Protein AF-0000000086479312 (afdb_homodimer)

Nearest PDB structures (foldseek):
  8q87-assembly1_BJ  TM=8.433E-01  e=2.208E-28  Gallus gallus
  9cai-assembly1_CJ  TM=8.449E-01  e=5.850E-27  Caenorhabditis elegans
  8b2l-assembly1_t3  TM=8.463E-01  e=2.592E-25  Nicotiana tabacum
  8ogj-assembly1_s  TM=8.381E-01  e=5.603E-25  Candida albicans
  8rxx-assembly1_LD  TM=8.501E-01  e=1.566E-24  Leishmania major strain Friedlin

Sequence (344 aa):
IPHRHQDQGEKENPMRELRIRKLCLNICVGESGDRLTRAAKVLEQLTGQTPVFSKARYTVRSFGIRRNEKIAVHCTVRGAKAEEILEKGLKVREYELRKNNFSDTGNFGFGIQEHIDLGIKYDPSIGIYGLDFYVVLGRPGFSIADKKRRTGCIGAKHRISKEEAMRWFQQKIPHRHQDQGEKENPMRELRIRKLCLNICVGESGDRLTRAAKVLEQLTGQTPVFSKARYTVRSFGIRRNEKIAVHCTVRGAKAEEILEKGLKVREYELRKNNFSDTGNFGFGIQEHIDLGIKYDPSIGIYGLDFYVVLGRPGFSIADKKRRTGCIGAKHRISKEEAMRWFQQK

Secondary structure (DSSP, 8-state):
--------S----GGG--EEEEEEEEEE-SS-SHHHHHHHHHHHHHHSS--EEEE-SS-BGGGTB-TT-EEEEEEEE-HHHHHHHHHHHHHHTTT---GGGB-TTS-EEEEES-GGGGTPPP-TTT----EEEEEEEE-TTGGGGG---PBP---TTTSPPHHHHHHHHHH-/--------S----GGG--EEEEEEEEEE-SS-SHHHHHHHHHHHHHHSS--EEEE-SS-BGGGTB-TT-EEEEEEEE-HHHHHHHHHHHHHHTTT---GGGB-TTS-EEEEES-GGGGTPPP-TTT----EEEEEEEE-TTGGGGGPBPPPP---TTTSPPHHHHHHHHHH-

InterPro domains:
  IPR002132 Large ribosomal subunit protein uL5 [PIRSF002161] (7-172)
  IPR002132 Large ribosomal subunit protein uL5 [PTHR11994] (7-172)
  IPR020929 Large ribosomal subunit protein uL5, conserved site [PS00358] (43-59)
  IPR022803 Large ribosomal subunit protein uL5 domain superfamily [G3DSA:3.30.1440.10] (5-172)
  IPR022803 Large ribosomal subunit protein uL5 domain superfamily [SSF55282] (13-172)
  IPR031309 Large ribosomal subunit protein uL5, C-terminal [PF00673] (70-168)
  IPR031310 Large ribosomal subunit protein uL5, N-terminal [PF00281] (13-66)
  IPR057266 Large ribosomal subunit protein uL5, eukaryota/archaea [NF003258] (9-171)

Radius of gyration: 33.85 Å; Cα contacts (8 Å, |Δi|>4): 560; chains: 2; bounding box: 71×82×63 Å

Structure (mmCIF, N/CA/C/O backbone):
data_AF-0000000086479312-model_v1
#
loop_
_entity.id
_entity.type
_entity.pdbx_description
1 polymer 'Large ribosomal subunit protein uL5'
#
loop_
_atom_site.group_PDB
_atom_site.id
_atom_site.type_symbol
_atom_site.label_atom_id
_atom_site.label_alt_id
_atom_site.label_comp_id
_atom_site.label_asym_id
_atom_site.label_entity_id
_atom_site.label_seq_id
_atom_site.pdbx_PDB_ins_code
_atom_site.Cartn_x
_atom_site.Cartn_y
_atom_site.Cartn_z
_atom_site.occupancy
_atom_site.B_iso_or_equiv
_atom_site.auth_seq_id
_atom_site.auth_comp_id
_atom_site.auth_asym_id
_atom_site.auth_atom_id
_atom_site.pdbx_PDB_model_num
ATOM 1 N N . ILE A 1 1 ? -39.312 -13.312 4.262 1 26.17 1 ILE A N 1
ATOM 2 C CA . ILE A 1 1 ? -39.531 -14.555 3.541 1 26.17 1 ILE A CA 1
ATOM 3 C C . ILE A 1 1 ? -38.375 -15.516 3.785 1 26.17 1 ILE A C 1
ATOM 5 O O . ILE A 1 1 ? -37.219 -15.18 3.504 1 26.17 1 ILE A O 1
ATOM 9 N N . PRO A 1 2 ? -38.469 -16.5 4.672 1 33.25 2 PRO A N 1
ATOM 10 C CA . PRO A 1 2 ? -37.406 -17.438 5.004 1 33.25 2 PRO A CA 1
ATOM 11 C C . PRO A 1 2 ? -36.844 -18.172 3.775 1 33.25 2 PRO A C 1
ATOM 13 O O . PRO A 1 2 ? -37.625 -18.703 2.973 1 33.25 2 PRO A O 1
ATOM 16 N N . HIS A 1 3 ? -35.906 -17.609 3.061 1 38.34 3 HIS A N 1
ATOM 17 C CA . HIS A 1 3 ? -35.562 -18.266 1.8 1 38.34 3 HIS A CA 1
ATOM 18 C C . HIS A 1 3 ? -35.531 -19.781 1.955 1 38.34 3 HIS A C 1
ATOM 20 O O . HIS A 1 3 ? -34.844 -20.297 2.844 1 38.34 3 HIS A O 1
ATOM 26 N N . ARG A 1 4 ? -36.625 -20.422 1.75 1 37.81 4 ARG A N 1
ATOM 27 C CA . ARG A 1 4 ? -36.969 -21.844 1.719 1 37.81 4 ARG A CA 1
ATOM 28 C C . ARG A 1 4 ? -35.844 -22.656 1.104 1 37.81 4 ARG A C 1
ATOM 30 O O . ARG A 1 4 ? -35.438 -22.406 -0.033 1 37.81 4 ARG A O 1
ATOM 37 N N . HIS A 1 5 ? -34.938 -23.266 1.902 1 43.19 5 HIS A N 1
ATOM 38 C CA . HIS A 1 5 ? -33.969 -24.312 1.562 1 43.19 5 HIS A CA 1
ATOM 39 C C . HIS A 1 5 ? -34.625 -25.453 0.816 1 43.19 5 HIS A C 1
ATOM 41 O O . HIS A 1 5 ? -35.188 -26.359 1.438 1 43.19 5 HIS A O 1
ATOM 47 N N . GLN A 1 6 ? -35.531 -25.266 -0.238 1 38.75 6 GLN A N 1
ATOM 48 C CA . GLN A 1 6 ? -36.094 -26.438 -0.913 1 38.75 6 GLN A CA 1
ATOM 49 C C . GLN A 1 6 ? -35.031 -27.5 -1.162 1 38.75 6 GLN A C 1
ATOM 51 O O . GLN A 1 6 ? -33.844 -27.172 -1.383 1 38.75 6 GLN A O 1
ATOM 56 N N . ASP A 1 7 ? -35.188 -28.734 -0.786 1 43.41 7 ASP A N 1
ATOM 57 C CA . ASP A 1 7 ? -34.531 -30.016 -0.937 1 43.41 7 ASP A CA 1
ATOM 58 C C . ASP A 1 7 ? -34.094 -30.25 -2.385 1 43.41 7 ASP A C 1
ATOM 60 O O . ASP A 1 7 ? -34.656 -31.109 -3.074 1 43.41 7 ASP A O 1
ATOM 64 N N . GLN A 1 8 ? -34.281 -29.25 -3.449 1 44.03 8 GLN A N 1
ATOM 65 C CA . GLN A 1 8 ? -34 -29.547 -4.848 1 44.03 8 GLN A CA 1
ATOM 66 C C . GLN A 1 8 ? -32.656 -30.266 -4.996 1 44.03 8 GLN A C 1
ATOM 68 O O . GLN A 1 8 ? -31.781 -30.156 -4.125 1 44.03 8 GLN A O 1
ATOM 73 N N . GLY A 1 9 ? -32.5 -31.297 -5.922 1 47.94 9 GLY A N 1
ATOM 74 C CA . GLY A 1 9 ? -31.281 -32.031 -6.207 1 47.94 9 GLY A CA 1
ATOM 75 C C . GLY A 1 9 ? -30.031 -31.188 -5.961 1 47.94 9 GLY A C 1
ATOM 76 O O . GLY A 1 9 ? -30.078 -29.953 -6.062 1 47.94 9 GLY A O 1
ATOM 77 N N . GLU A 1 10 ? -29.375 -31.438 -4.863 1 51.81 10 GLU A N 1
ATOM 78 C CA . GLU A 1 10 ? -28.234 -30.641 -4.395 1 51.81 10 GLU A CA 1
ATOM 79 C C . GLU A 1 10 ? -27.531 -29.938 -5.559 1 51.81 10 GLU A C 1
ATOM 81 O O . GLU A 1 10 ? -26.812 -30.578 -6.336 1 51.81 10 GLU A O 1
ATOM 86 N N . LYS A 1 11 ? -28.25 -29.078 -6.324 1 61.12 11 LYS A N 1
ATOM 87 C CA . LYS A 1 11 ? -27.594 -28.234 -7.336 1 61.12 11 LYS A CA 1
ATOM 88 C C . LYS A 1 11 ? -26.188 -27.859 -6.914 1 61.12 11 LYS A C 1
ATOM 90 O O . LYS A 1 11 ? -25.953 -27.453 -5.773 1 61.12 11 LYS A O 1
ATOM 95 N N . GLU A 1 12 ? -25.219 -28.625 -7.703 1 77.31 12 GLU A N 1
ATOM 96 C CA . GLU A 1 12 ? -23.812 -28.344 -7.449 1 77.31 12 GLU A CA 1
ATOM 97 C C . GLU A 1 12 ? -23.578 -26.844 -7.289 1 77.31 12 GLU A C 1
ATOM 99 O O . GLU A 1 12 ? -24.125 -26.031 -8.031 1 77.31 12 GLU A O 1
ATOM 104 N N . ASN A 1 13 ? -23.25 -26.375 -6.164 1 86.88 13 ASN A N 1
ATOM 105 C CA . ASN A 1 13 ? -22.906 -24.984 -5.863 1 86.88 13 ASN A CA 1
ATOM 106 C C . ASN A 1 13 ? -21.812 -24.453 -6.797 1 86.88 13 ASN A C 1
ATOM 108 O O . ASN A 1 13 ? -20.672 -24.922 -6.746 1 86.88 13 ASN A O 1
ATOM 112 N N . PRO A 1 14 ? -22.312 -23.641 -7.742 1 90 14 PRO A N 1
ATOM 113 C CA . PRO A 1 14 ? -21.328 -23.094 -8.68 1 90 14 PRO A CA 1
ATOM 114 C C . PRO A 1 14 ? -20.094 -22.547 -7.977 1 90 14 PRO A C 1
ATOM 116 O O . PRO A 1 14 ? -19 -22.531 -8.562 1 90 14 PRO A O 1
ATOM 119 N N . MET A 1 15 ? -20.125 -21.984 -6.734 1 91.75 15 MET A N 1
ATOM 120 C CA . MET A 1 15 ? -19 -21.391 -6.008 1 91.75 15 MET A CA 1
ATOM 121 C C . MET A 1 15 ? -18 -22.453 -5.57 1 91.75 15 MET A C 1
ATOM 123 O O . MET A 1 15 ? -16.891 -22.141 -5.168 1 91.75 15 MET A O 1
ATOM 127 N N . ARG A 1 16 ? -18.391 -23.672 -5.695 1 91.38 16 ARG A N 1
ATOM 128 C CA . ARG A 1 16 ? -17.516 -24.75 -5.262 1 91.38 16 ARG A CA 1
ATOM 129 C C . ARG A 1 16 ? -16.812 -25.391 -6.453 1 91.38 16 ARG A C 1
ATOM 131 O O . ARG A 1 16 ? -15.961 -26.266 -6.281 1 91.38 16 ARG A O 1
ATOM 138 N N . GLU A 1 17 ? -17.156 -24.953 -7.617 1 92.38 17 GLU A N 1
ATOM 139 C CA . GLU A 1 17 ? -16.594 -25.531 -8.828 1 92.38 17 GLU A CA 1
ATOM 140 C C . GLU A 1 17 ? -15.102 -25.203 -8.938 1 92.38 17 GLU A C 1
ATOM 142 O O . GLU A 1 17 ? -14.703 -24.047 -8.867 1 92.38 17 GLU A O 1
ATOM 147 N N . LEU A 1 18 ? -14.305 -26.266 -9.125 1 94.12 18 LEU A N 1
ATOM 148 C CA . LEU A 1 18 ? -12.867 -26.094 -9.297 1 94.12 18 LEU A CA 1
ATOM 149 C C . LEU A 1 18 ? -12.5 -26 -10.773 1 94.12 18 LEU A C 1
ATOM 151 O O . LEU A 1 18 ? -13.055 -26.719 -11.602 1 94.12 18 LEU A O 1
ATOM 155 N N . ARG A 1 19 ? -11.648 -25.094 -11.07 1 94.31 19 ARG A N 1
ATOM 156 C CA . ARG A 1 19 ? -11.133 -24.906 -12.422 1 94.31 19 ARG A CA 1
ATOM 157 C C . ARG A 1 19 ? -9.641 -24.609 -12.406 1 94.31 19 ARG A C 1
ATOM 159 O O . ARG A 1 19 ? -9.086 -24.25 -11.359 1 94.31 19 ARG A O 1
ATOM 166 N N . ILE A 1 20 ? -9.047 -24.828 -13.508 1 96.44 20 ILE A N 1
ATOM 167 C CA . ILE A 1 20 ? -7.652 -24.422 -13.656 1 96.44 20 ILE A CA 1
ATOM 168 C C . ILE A 1 20 ? -7.566 -22.906 -13.789 1 96.44 20 ILE A C 1
ATOM 170 O O . ILE A 1 20 ? -8.117 -22.328 -14.734 1 96.44 20 ILE A O 1
ATOM 174 N N . ARG A 1 21 ? -6.945 -22.328 -12.914 1 96.31 21 ARG A N 1
ATOM 175 C CA . ARG A 1 21 ? -6.758 -20.891 -12.977 1 96.31 21 ARG A CA 1
ATOM 176 C C . ARG A 1 21 ? -5.617 -20.531 -13.922 1 96.31 21 ARG A C 1
ATOM 178 O O . ARG A 1 21 ? -5.723 -19.578 -14.703 1 96.31 21 ARG A O 1
ATOM 185 N N . LYS A 1 22 ? -4.586 -21.234 -13.758 1 97.75 22 LYS A N 1
ATOM 186 C CA . LYS A 1 22 ? -3.455 -21 -14.648 1 97.75 22 LYS A CA 1
ATOM 187 C C . LYS A 1 22 ? -2.482 -22.172 -14.625 1 97.75 22 LYS A C 1
ATOM 189 O O . LYS A 1 22 ? -2.492 -22.969 -13.688 1 97.75 22 LYS A O 1
ATOM 194 N N . LEU A 1 23 ? -1.644 -22.25 -15.625 1 98.75 23 LEU A N 1
ATOM 195 C CA . LEU A 1 23 ? -0.574 -23.219 -15.781 1 98.75 23 LEU A CA 1
ATOM 196 C C . LEU A 1 23 ? 0.78 -22.531 -15.914 1 98.75 23 LEU A C 1
ATOM 198 O O . LEU A 1 23 ? 0.957 -21.672 -16.781 1 98.75 23 LEU A O 1
ATOM 202 N N . CYS A 1 24 ? 1.648 -22.844 -15 1 98.69 24 CYS A N 1
ATOM 203 C CA . CYS A 1 24 ? 3.006 -22.328 -15.094 1 98.69 24 CYS A CA 1
ATOM 204 C C . CYS A 1 24 ? 3.971 -23.391 -15.602 1 98.69 24 CYS A C 1
ATOM 206 O O . CYS A 1 24 ? 4.023 -24.5 -15.055 1 98.69 24 CYS A O 1
ATOM 208 N N . LEU A 1 25 ? 4.715 -23.094 -16.641 1 98.69 25 LEU A N 1
ATOM 209 C CA . LEU A 1 25 ? 5.754 -23.938 -17.219 1 98.69 25 LEU A CA 1
ATOM 210 C C . LEU A 1 25 ? 7.141 -23.391 -16.906 1 98.69 25 LEU A C 1
ATOM 212 O O . LEU A 1 25 ? 7.367 -22.188 -17 1 98.69 25 LEU A O 1
ATOM 216 N N . ASN A 1 26 ? 7.984 -24.312 -16.469 1 98.25 26 ASN A N 1
ATOM 217 C CA . ASN A 1 26 ? 9.305 -23.859 -16.062 1 98.25 26 ASN A CA 1
ATOM 218 C C . ASN A 1 26 ? 10.406 -24.781 -16.562 1 98.25 26 ASN A C 1
ATOM 220 O O . ASN A 1 26 ? 10.25 -26 -16.516 1 98.25 26 ASN A O 1
ATOM 224 N N . ILE A 1 27 ? 11.469 -24.219 -17.078 1 98 27 ILE A N 1
ATOM 225 C CA . ILE A 1 27 ? 12.695 -24.922 -17.406 1 98 27 ILE A CA 1
ATOM 226 C C . ILE A 1 27 ? 13.867 -24.312 -16.641 1 98 27 ILE A C 1
ATOM 228 O O . ILE A 1 27 ? 14.203 -23.141 -16.828 1 98 27 ILE A O 1
ATOM 232 N N . CYS A 1 28 ? 14.422 -25.141 -15.789 1 96.19 28 CYS A N 1
ATOM 233 C CA . CYS A 1 28 ? 15.594 -24.688 -15.047 1 96.19 28 CYS A CA 1
ATOM 234 C C . CYS A 1 28 ? 16.875 -25.281 -15.641 1 96.19 28 CYS A C 1
ATOM 236 O O . CYS A 1 28 ? 17.094 -26.484 -15.578 1 96.19 28 CYS A O 1
ATOM 238 N N . VAL A 1 29 ? 17.703 -24.438 -16.125 1 94.19 29 VAL A N 1
ATOM 239 C CA . VAL A 1 29 ? 18.938 -24.875 -16.781 1 94.19 29 VAL A CA 1
ATOM 240 C C . VAL A 1 29 ? 20.078 -24.859 -15.781 1 94.19 29 VAL A C 1
ATOM 242 O O . VAL A 1 29 ? 20.969 -25.719 -15.82 1 94.19 29 VAL A O 1
ATOM 245 N N . GLY A 1 30 ? 20.141 -23.953 -14.93 1 92.94 30 GLY A N 1
ATOM 246 C CA . GLY A 1 30 ? 21.156 -23.859 -13.906 1 92.94 30 GLY A CA 1
ATOM 247 C C . GLY A 1 30 ? 22.344 -23 -14.336 1 92.94 30 GLY A C 1
ATOM 248 O O . GLY A 1 30 ? 23.344 -22.906 -13.609 1 92.94 30 GLY A O 1
ATOM 249 N N . GLU A 1 31 ? 22.234 -22.484 -15.555 1 90.5 31 GLU A N 1
ATOM 250 C CA . GLU A 1 31 ? 23.297 -21.609 -16.062 1 90.5 31 GLU A CA 1
ATOM 251 C C . GLU A 1 31 ? 22.766 -20.641 -17.109 1 90.5 31 GLU A C 1
ATOM 253 O O . GLU A 1 31 ? 21.75 -20.906 -17.75 1 90.5 31 GLU A O 1
ATOM 258 N N . SER A 1 32 ? 23.547 -19.547 -17.172 1 92.44 32 SER A N 1
ATOM 259 C CA . SER A 1 32 ? 23.188 -18.578 -18.219 1 92.44 32 SER A CA 1
ATOM 260 C C . SER A 1 32 ? 23.812 -18.969 -19.562 1 92.44 32 SER A C 1
ATOM 262 O O . SER A 1 32 ? 24.469 -20.016 -19.672 1 92.44 32 SER A O 1
ATOM 264 N N . GLY A 1 33 ? 23.359 -18.188 -20.609 1 91.75 33 GLY A N 1
ATOM 265 C CA . GLY A 1 33 ? 24 -18.406 -21.906 1 91.75 33 GLY A CA 1
ATOM 266 C C . GLY A 1 33 ? 23.062 -19.031 -22.938 1 91.75 33 GLY A C 1
ATOM 267 O O . GLY A 1 33 ? 21.844 -18.828 -22.875 1 91.75 33 GLY A O 1
ATOM 268 N N . ASP A 1 34 ? 23.688 -19.812 -23.766 1 95.06 34 ASP A N 1
ATOM 269 C CA . ASP A 1 34 ? 22.984 -20.312 -24.938 1 95.06 34 ASP A CA 1
ATOM 270 C C . ASP A 1 34 ? 21.938 -21.359 -24.547 1 95.06 34 ASP A C 1
ATOM 272 O O . ASP A 1 34 ? 20.844 -21.406 -25.125 1 95.06 34 ASP A O 1
ATOM 276 N N . ARG A 1 35 ? 22.297 -22.188 -23.609 1 94.44 35 ARG A N 1
ATOM 277 C CA . ARG A 1 35 ? 21.375 -23.234 -23.203 1 94.44 35 ARG A CA 1
ATOM 278 C C . ARG A 1 35 ? 20.078 -22.641 -22.672 1 94.44 35 ARG A C 1
ATOM 280 O O . ARG A 1 35 ? 18.984 -23.172 -22.938 1 94.44 35 ARG A O 1
ATOM 287 N N . LEU A 1 36 ? 20.219 -21.562 -21.984 1 96.56 36 LEU A N 1
ATOM 288 C CA . LEU A 1 36 ? 19.047 -20.891 -21.438 1 96.56 36 LEU A CA 1
ATOM 289 C C . LEU A 1 36 ? 18.219 -20.25 -22.547 1 96.56 36 LEU A C 1
ATOM 291 O O . LEU A 1 36 ? 16.984 -20.328 -22.531 1 96.56 36 LEU A O 1
ATOM 295 N N . THR A 1 37 ? 18.844 -19.641 -23.422 1 96.44 37 THR A N 1
ATOM 296 C CA . THR A 1 37 ? 18.156 -19 -24.547 1 96.44 37 THR A CA 1
ATOM 297 C C . THR A 1 37 ? 17.406 -20.047 -25.391 1 96.44 37 THR A C 1
ATOM 299 O O . THR A 1 37 ? 16.297 -19.781 -25.859 1 96.44 37 THR A O 1
ATOM 302 N N . ARG A 1 38 ? 18.016 -21.172 -25.562 1 96.12 38 ARG A N 1
ATOM 303 C CA . ARG A 1 38 ? 17.359 -22.25 -26.297 1 96.12 38 ARG A CA 1
ATOM 304 C C . ARG A 1 38 ? 16.141 -22.766 -25.531 1 96.12 38 ARG A C 1
ATOM 306 O O . ARG A 1 38 ? 15.109 -23.078 -26.141 1 96.12 38 ARG A O 1
ATOM 313 N N . ALA A 1 39 ? 16.297 -22.844 -24.25 1 97.06 39 ALA A N 1
ATOM 314 C CA . ALA A 1 39 ? 15.164 -23.234 -23.422 1 97.06 39 ALA A CA 1
ATOM 315 C C . ALA A 1 39 ? 14 -22.25 -23.594 1 97.06 39 ALA A C 1
ATOM 317 O O . ALA A 1 39 ? 12.844 -22.672 -23.641 1 97.06 39 ALA A O 1
ATOM 318 N N . ALA A 1 40 ? 14.336 -21.016 -23.672 1 97.12 40 ALA A N 1
ATOM 319 C CA . ALA A 1 40 ? 13.32 -19.984 -23.891 1 97.12 40 ALA A CA 1
ATOM 320 C C . ALA A 1 40 ? 12.586 -20.203 -25.203 1 97.12 40 ALA A C 1
ATOM 322 O O . ALA A 1 40 ? 11.367 -20.047 -25.281 1 97.12 40 ALA A O 1
ATOM 323 N N . LYS A 1 41 ? 13.32 -20.562 -26.172 1 95.19 41 LYS A N 1
ATOM 324 C CA . LYS A 1 41 ? 12.727 -20.828 -27.469 1 95.19 41 LYS A CA 1
ATOM 325 C C . LYS A 1 41 ? 11.766 -22.016 -27.406 1 95.19 41 LYS A C 1
ATOM 327 O O . LYS A 1 41 ? 10.703 -22 -28.031 1 95.19 41 LYS A O 1
ATOM 332 N N . VAL A 1 42 ? 12.141 -23 -26.672 1 95.75 42 VAL A N 1
ATOM 333 C CA . VAL A 1 42 ? 11.289 -24.172 -26.484 1 95.75 42 VAL A CA 1
ATOM 334 C C . VAL A 1 42 ? 9.953 -23.766 -25.891 1 95.75 42 VAL A C 1
ATOM 336 O O . VAL A 1 42 ? 8.891 -24.125 -26.391 1 95.75 42 VAL A O 1
ATOM 339 N N . LEU A 1 43 ? 9.984 -22.938 -24.844 1 96.88 43 LEU A N 1
ATOM 340 C CA . LEU A 1 43 ? 8.766 -22.5 -24.188 1 96.88 43 LEU A CA 1
ATOM 341 C C . LEU A 1 43 ? 7.934 -21.609 -25.094 1 96.88 43 LEU A C 1
ATOM 343 O O . LEU A 1 43 ? 6.703 -21.688 -25.109 1 96.88 43 LEU A O 1
ATOM 347 N N . GLU A 1 44 ? 8.625 -20.781 -25.812 1 96 44 GLU A N 1
ATOM 348 C CA . GLU A 1 44 ? 7.938 -19.906 -26.766 1 96 44 GLU A CA 1
ATOM 349 C C . GLU A 1 44 ? 7.188 -20.703 -27.812 1 96 44 GLU A C 1
ATOM 351 O O . GLU A 1 44 ? 6.047 -20.391 -28.156 1 96 44 GLU A O 1
ATOM 356 N N . GLN A 1 45 ? 7.828 -21.688 -28.297 1 93.75 45 GLN A N 1
ATOM 357 C CA . GLN A 1 45 ? 7.203 -22.531 -29.297 1 93.75 45 GLN A CA 1
ATOM 358 C C . GLN A 1 45 ? 6.008 -23.281 -28.719 1 93.75 45 GLN A C 1
ATOM 360 O O . GLN A 1 45 ? 4.98 -23.438 -29.375 1 93.75 45 GLN A O 1
ATOM 365 N N . LEU A 1 46 ? 6.129 -23.703 -27.531 1 94.81 46 LEU A N 1
ATOM 366 C CA . LEU A 1 46 ? 5.102 -24.516 -26.859 1 94.81 46 LEU A CA 1
ATOM 367 C C . LEU A 1 46 ? 3.889 -23.656 -26.516 1 94.81 46 LEU A C 1
ATOM 369 O O . LEU A 1 46 ? 2.75 -24.109 -26.625 1 94.81 46 LEU A O 1
ATOM 373 N N . THR A 1 47 ? 4.113 -22.391 -26.156 1 96.44 47 THR A N 1
ATOM 374 C CA . THR A 1 47 ? 3.031 -21.609 -25.562 1 96.44 47 THR A CA 1
ATOM 375 C C . THR A 1 47 ? 2.6 -20.5 -26.516 1 96.44 47 THR A C 1
ATOM 377 O O . THR A 1 47 ? 1.509 -19.938 -26.375 1 96.44 47 THR A O 1
ATOM 380 N N . GLY A 1 48 ? 3.484 -20.109 -27.453 1 95.06 48 GLY A N 1
ATOM 381 C CA . GLY A 1 48 ? 3.215 -18.969 -28.328 1 95.06 48 GLY A CA 1
ATOM 382 C C . GLY A 1 48 ? 3.373 -17.641 -27.609 1 95.06 48 GLY A C 1
ATOM 383 O O . GLY A 1 48 ? 2.924 -16.609 -28.125 1 95.06 48 GLY A O 1
ATOM 384 N N . GLN A 1 49 ? 3.936 -17.656 -26.406 1 97.25 49 GLN A N 1
ATOM 385 C CA . GLN A 1 49 ? 4.117 -16.469 -25.594 1 97.25 49 GLN A CA 1
ATOM 386 C C . GLN A 1 49 ? 5.594 -16.234 -25.281 1 97.25 49 GLN A C 1
ATOM 388 O O . GLN A 1 49 ? 6.395 -17.172 -25.297 1 97.25 49 GLN A O 1
ATOM 393 N N . THR A 1 50 ? 5.844 -14.961 -25.016 1 97.62 50 THR A N 1
ATOM 394 C CA . THR A 1 50 ? 7.223 -14.641 -24.672 1 97.62 50 THR A CA 1
ATOM 395 C C . THR A 1 50 ? 7.551 -15.109 -23.266 1 97.62 50 THR A C 1
ATOM 397 O O . THR A 1 50 ? 6.922 -14.672 -22.297 1 97.62 50 THR A O 1
ATOM 400 N N . PRO A 1 51 ? 8.508 -16.016 -23.156 1 98 51 PRO A N 1
ATOM 401 C CA . PRO A 1 51 ? 8.875 -16.484 -21.812 1 98 51 PRO A CA 1
ATOM 402 C C . PRO A 1 51 ? 9.602 -15.422 -21 1 98 51 PRO A C 1
ATOM 404 O O . PRO A 1 51 ? 10.078 -14.43 -21.547 1 98 51 PRO A O 1
ATOM 407 N N . VAL A 1 52 ? 9.641 -15.562 -19.703 1 98.38 52 VAL A N 1
ATOM 408 C CA . VAL A 1 52 ? 10.297 -14.641 -18.781 1 98.38 52 VAL A CA 1
ATOM 409 C C . VAL A 1 52 ? 11.477 -15.344 -18.109 1 98.38 52 VAL A C 1
ATOM 411 O O . VAL A 1 52 ? 11.344 -16.469 -17.625 1 98.38 52 VAL A O 1
ATOM 414 N N . PHE A 1 53 ? 12.594 -14.695 -18.031 1 98 53 PHE A N 1
ATOM 415 C CA . PHE A 1 53 ? 13.781 -15.266 -17.406 1 98 53 PHE A CA 1
ATOM 416 C C . PHE A 1 53 ? 13.75 -15.047 -15.898 1 98 53 PHE A C 1
ATOM 418 O O . PHE A 1 53 ? 13.359 -13.984 -15.422 1 98 53 PHE A O 1
ATOM 425 N N . SER A 1 54 ? 14.125 -16.094 -15.266 1 97.5 54 SER A N 1
ATOM 426 C CA . SER A 1 54 ? 14.227 -16 -13.812 1 97.5 54 SER A CA 1
ATOM 427 C C . SER A 1 54 ? 15.672 -15.836 -13.367 1 97.5 54 SER A C 1
ATOM 429 O O . SER A 1 54 ? 16.578 -16.453 -13.93 1 97.5 54 SER A O 1
ATOM 431 N N . LYS A 1 55 ? 15.828 -15.047 -12.375 1 96.19 55 LYS A N 1
ATOM 432 C CA . LYS A 1 55 ? 17.172 -14.766 -11.859 1 96.19 55 LYS A CA 1
ATOM 433 C C . LYS A 1 55 ? 17.406 -15.469 -10.531 1 96.19 55 LYS A C 1
ATOM 435 O O . LYS A 1 55 ? 16.469 -15.672 -9.758 1 96.19 55 LYS A O 1
ATOM 440 N N . ALA A 1 56 ? 18.672 -15.766 -10.297 1 96.19 56 ALA A N 1
ATOM 441 C CA . ALA A 1 56 ? 19.047 -16.391 -9.023 1 96.19 56 ALA A CA 1
ATOM 442 C C . ALA A 1 56 ? 18.969 -15.375 -7.879 1 96.19 56 ALA A C 1
ATOM 444 O O . ALA A 1 56 ? 19.422 -14.234 -8.016 1 96.19 56 ALA A O 1
ATOM 445 N N . ARG A 1 57 ? 18.359 -15.688 -6.777 1 95.25 57 ARG A N 1
ATOM 446 C CA . ARG A 1 57 ? 18.172 -14.781 -5.645 1 95.25 57 ARG A CA 1
ATOM 447 C C . ARG A 1 57 ? 19.438 -14.727 -4.789 1 95.25 57 ARG A C 1
ATOM 449 O O . ARG A 1 57 ? 19.703 -13.711 -4.141 1 95.25 57 ARG 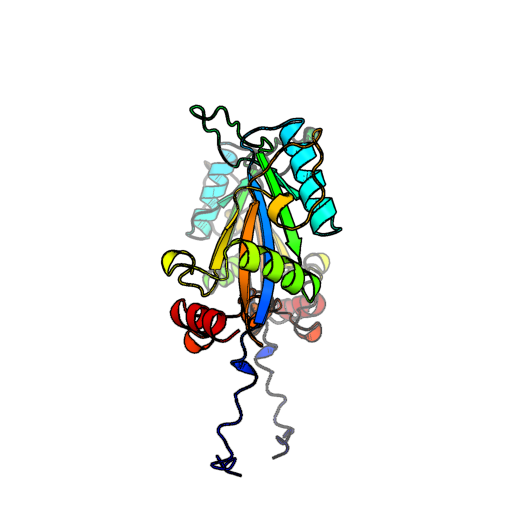A O 1
ATOM 456 N N . TYR A 1 58 ? 20.172 -15.938 -4.797 1 94.25 58 TYR A N 1
ATOM 457 C CA . TYR A 1 58 ? 21.391 -16.031 -3.994 1 94.25 58 TYR A CA 1
ATOM 458 C C . TYR A 1 58 ? 22.484 -16.781 -4.746 1 94.25 58 TYR A C 1
ATOM 460 O O . TYR A 1 58 ? 22.203 -17.516 -5.699 1 94.25 58 TYR A O 1
ATOM 468 N N . THR A 1 59 ? 23.734 -16.578 -4.203 1 94.5 59 THR A N 1
ATOM 469 C CA . THR A 1 59 ? 24.891 -17.266 -4.77 1 94.5 59 THR A CA 1
ATOM 470 C C . THR A 1 59 ? 25 -18.672 -4.191 1 94.5 59 THR A C 1
ATOM 472 O O . THR A 1 59 ? 24.906 -18.859 -2.975 1 94.5 59 THR A O 1
ATOM 475 N N . VAL A 1 60 ? 25.109 -19.562 -5.102 1 94.69 60 VAL A N 1
ATOM 476 C CA . VAL A 1 60 ? 25.375 -20.938 -4.703 1 94.69 60 VAL A CA 1
ATOM 477 C C . VAL A 1 60 ? 26.672 -21.422 -5.367 1 94.69 60 VAL A C 1
ATOM 479 O O . VAL A 1 60 ? 26.641 -21.906 -6.504 1 94.69 60 VAL A O 1
ATOM 482 N N . ARG A 1 61 ? 27.719 -21.391 -4.617 1 92.69 61 ARG A N 1
ATOM 483 C CA . ARG A 1 61 ? 29.047 -21.672 -5.129 1 92.69 61 ARG A CA 1
ATOM 484 C C . ARG A 1 61 ? 29.141 -23.109 -5.648 1 92.69 61 ARG A C 1
ATOM 486 O O . ARG A 1 61 ? 29.719 -23.359 -6.707 1 92.69 61 ARG A O 1
ATOM 493 N N . SER A 1 62 ? 28.594 -24.141 -4.992 1 93.38 62 SER A N 1
ATOM 494 C CA . SER A 1 62 ? 28.703 -25.562 -5.348 1 93.38 62 SER A CA 1
ATOM 495 C C . SER A 1 62 ? 28.094 -25.828 -6.723 1 93.38 62 SER A C 1
ATOM 497 O O . SER A 1 62 ? 28.484 -26.766 -7.414 1 93.38 62 SER A O 1
ATOM 499 N N . PHE A 1 63 ? 27.25 -24.859 -7.125 1 89.38 63 PHE A N 1
ATOM 500 C CA . PHE A 1 63 ? 26.578 -25.031 -8.406 1 89.38 63 PHE A CA 1
ATOM 501 C C . PHE A 1 63 ? 27.078 -24.016 -9.43 1 89.38 63 PHE A C 1
ATOM 503 O O . PHE A 1 63 ? 26.656 -24.031 -10.586 1 89.38 63 PHE A O 1
ATOM 510 N N . GLY A 1 64 ? 27.969 -23.188 -8.906 1 91.25 64 GLY A N 1
ATOM 511 C CA . GLY A 1 64 ? 28.469 -22.172 -9.828 1 91.25 64 GLY A CA 1
ATOM 512 C C . GLY A 1 64 ? 27.438 -21.125 -10.164 1 91.25 64 GLY A C 1
ATOM 513 O O . GLY A 1 64 ? 27.484 -20.516 -11.242 1 91.25 64 GLY A O 1
ATOM 514 N N . ILE A 1 65 ? 26.5 -20.984 -9.352 1 92.94 65 ILE A N 1
ATOM 515 C CA . ILE A 1 65 ? 25.422 -20.031 -9.578 1 92.94 65 ILE A CA 1
ATOM 516 C C . ILE A 1 65 ? 25.703 -18.734 -8.82 1 92.94 65 ILE A C 1
ATOM 518 O O . ILE A 1 65 ? 26.031 -18.766 -7.633 1 92.94 65 ILE A O 1
ATOM 522 N N . ARG A 1 66 ? 25.594 -17.469 -9.5 1 94.94 66 ARG A N 1
ATOM 523 C CA . ARG A 1 66 ? 25.797 -16.156 -8.891 1 94.94 66 ARG A CA 1
ATOM 524 C C . ARG A 1 66 ? 24.469 -15.422 -8.734 1 94.94 66 ARG A C 1
ATOM 526 O O . ARG A 1 66 ? 23.562 -15.602 -9.547 1 94.94 66 ARG A O 1
ATOM 533 N N . ARG A 1 67 ? 24.453 -14.703 -7.742 1 95.25 67 ARG A N 1
ATOM 534 C CA . ARG A 1 67 ? 23.266 -13.891 -7.523 1 95.25 67 ARG A CA 1
ATOM 535 C C . ARG A 1 67 ? 22.953 -13.023 -8.742 1 95.25 67 ARG A C 1
ATOM 537 O O . ARG A 1 67 ? 23.859 -12.453 -9.344 1 95.25 67 ARG A O 1
ATOM 544 N N . ASN A 1 68 ? 21.641 -12.969 -9.172 1 95 68 ASN A N 1
ATOM 545 C CA . ASN A 1 68 ? 21.109 -12.164 -10.266 1 95 68 ASN A CA 1
ATOM 546 C C . ASN A 1 68 ? 21.438 -12.766 -11.625 1 95 68 ASN A C 1
ATOM 548 O O . ASN A 1 68 ? 21.172 -12.164 -12.656 1 95 68 ASN A O 1
ATOM 552 N N . GLU A 1 69 ? 22.047 -13.977 -11.594 1 95.44 69 GLU A N 1
ATOM 553 C CA . GLU A 1 69 ? 22.266 -14.703 -12.844 1 95.44 69 GLU A CA 1
ATOM 554 C C . GLU A 1 69 ? 20.953 -15.312 -13.359 1 95.44 69 GLU A C 1
ATOM 556 O O . GLU A 1 69 ? 20.188 -15.867 -12.578 1 95.44 69 GLU A O 1
ATOM 561 N N . LYS A 1 70 ? 20.75 -15.195 -14.625 1 97.19 70 LYS A N 1
ATOM 562 C CA . LYS A 1 70 ? 19.594 -15.852 -15.211 1 97.19 70 LYS A CA 1
ATOM 563 C C . LYS A 1 70 ? 19.797 -17.359 -15.344 1 97.19 70 LYS A C 1
ATOM 565 O O . LYS A 1 70 ? 20.719 -17.797 -16.047 1 97.19 70 LYS A O 1
ATOM 570 N N . ILE A 1 71 ? 18.906 -18.141 -14.711 1 96.44 71 ILE A N 1
ATOM 571 C CA . ILE A 1 71 ? 19.219 -19.562 -14.648 1 96.44 71 ILE A CA 1
ATOM 572 C C . ILE A 1 71 ? 18.016 -20.375 -15.117 1 96.44 71 ILE A C 1
ATOM 574 O O . ILE A 1 71 ? 18.109 -21.594 -15.281 1 96.44 71 ILE A O 1
ATOM 578 N N . ALA A 1 72 ? 16.922 -19.688 -15.266 1 97.94 72 ALA A N 1
ATOM 579 C CA . ALA A 1 72 ? 15.695 -20.406 -15.625 1 97.94 72 ALA A CA 1
ATOM 580 C C . ALA A 1 72 ? 14.773 -19.531 -16.469 1 97.94 72 ALA A C 1
ATOM 582 O O . ALA A 1 72 ? 15.016 -18.328 -16.625 1 97.94 72 ALA A O 1
ATOM 583 N N . VAL A 1 73 ? 13.852 -20.172 -17.109 1 98.5 73 VAL A N 1
ATOM 584 C CA . VAL A 1 73 ? 12.836 -19.484 -17.906 1 98.5 73 VAL A CA 1
ATOM 585 C C . VAL A 1 73 ? 11.461 -20.094 -17.625 1 98.5 73 VAL A C 1
ATOM 587 O O . VAL A 1 73 ? 11.352 -21.297 -17.359 1 98.5 73 VAL A O 1
ATOM 590 N N . HIS A 1 74 ? 10.453 -19.25 -17.609 1 98.69 74 HIS A N 1
ATOM 591 C CA . HIS A 1 74 ? 9.109 -19.766 -17.344 1 98.69 74 HIS A CA 1
ATOM 592 C C . HIS A 1 74 ? 8.062 -19 -18.141 1 98.69 74 HIS A C 1
ATOM 594 O O . HIS A 1 74 ? 8.352 -17.922 -18.688 1 98.69 74 HIS A O 1
ATOM 600 N N . CYS A 1 75 ? 6.969 -19.531 -18.312 1 98.62 75 CYS A N 1
ATOM 601 C CA . CYS A 1 75 ? 5.809 -18.953 -18.984 1 98.62 75 CYS A CA 1
ATOM 602 C C . CYS A 1 75 ? 4.516 -19.375 -18.297 1 98.62 75 CYS A C 1
ATOM 604 O O . CYS A 1 75 ? 4.375 -20.516 -17.859 1 98.62 75 CYS A O 1
ATOM 606 N N . THR A 1 76 ? 3.578 -18.422 -18.156 1 98.62 76 THR A N 1
ATOM 607 C CA . THR A 1 76 ? 2.268 -18.688 -17.578 1 98.62 76 THR A CA 1
ATOM 608 C C . THR A 1 76 ? 1.18 -18.625 -18.641 1 98.62 76 THR A C 1
ATOM 610 O O . THR A 1 76 ? 1.083 -17.641 -19.375 1 98.62 76 THR A O 1
ATOM 613 N N . VAL A 1 77 ? 0.481 -19.688 -18.766 1 98.19 77 VAL A N 1
ATOM 614 C CA . VAL A 1 77 ? -0.592 -19.766 -19.75 1 98.19 77 VAL A CA 1
ATOM 615 C C . VAL A 1 77 ? -1.93 -19.969 -19.031 1 98.19 77 VAL A C 1
ATOM 617 O O . VAL A 1 77 ? -1.975 -20.5 -17.922 1 98.19 77 VAL A O 1
ATOM 620 N N . ARG A 1 78 ? -2.992 -19.516 -19.719 1 97.81 78 ARG A N 1
ATOM 621 C CA . ARG A 1 78 ? -4.328 -19.594 -19.125 1 97.81 78 ARG A CA 1
ATOM 622 C C . ARG A 1 78 ? -5.348 -20.062 -20.172 1 97.81 78 ARG A C 1
ATOM 624 O O . ARG A 1 78 ? -5.043 -20.125 -21.359 1 97.81 78 ARG A O 1
ATOM 631 N N . GLY A 1 79 ? -6.492 -20.453 -19.656 1 96.19 79 GLY A N 1
ATOM 632 C CA . GLY A 1 79 ? -7.617 -20.781 -20.516 1 96.19 79 GLY A CA 1
ATOM 633 C C . GLY A 1 79 ? -7.422 -22.078 -21.281 1 96.19 79 GLY A C 1
ATOM 634 O O . GLY A 1 79 ? -6.852 -23.031 -20.766 1 96.19 79 GLY A O 1
ATOM 635 N N . ALA A 1 80 ? -7.961 -22.062 -22.484 1 96.62 80 ALA A N 1
ATOM 636 C CA . ALA A 1 80 ? -7.98 -23.266 -23.312 1 96.62 80 ALA A CA 1
ATOM 637 C C . ALA A 1 80 ? -6.562 -23.734 -23.625 1 96.62 80 ALA A C 1
ATOM 639 O O . ALA A 1 80 ? -6.297 -24.938 -23.672 1 96.62 80 ALA A O 1
ATOM 640 N N . LYS A 1 81 ? -5.723 -22.781 -23.797 1 96.31 81 LYS A N 1
ATOM 641 C CA . LYS A 1 81 ? -4.332 -23.125 -24.109 1 96.31 81 LYS A CA 1
ATOM 642 C C . LYS A 1 81 ? -3.691 -23.875 -22.938 1 96.31 81 LYS A C 1
ATOM 644 O O . LYS A 1 81 ? -2.975 -24.859 -23.156 1 96.31 81 LYS A O 1
ATOM 649 N N . ALA A 1 82 ? -3.947 -23.391 -21.766 1 97.88 82 ALA A N 1
ATOM 650 C CA . ALA A 1 82 ? -3.43 -24.062 -20.578 1 97.88 82 ALA A CA 1
ATOM 651 C C . ALA A 1 82 ? -3.947 -25.5 -20.484 1 97.88 82 ALA A C 1
ATOM 653 O O . ALA A 1 82 ? -3.186 -26.422 -20.172 1 97.88 82 ALA A O 1
ATOM 654 N N . GLU A 1 83 ? -5.176 -25.641 -20.75 1 96.75 83 GLU A N 1
ATOM 655 C CA . GLU A 1 83 ? -5.789 -26.969 -20.672 1 96.75 83 GLU A CA 1
ATOM 656 C C . GLU A 1 83 ? -5.18 -27.906 -21.703 1 96.75 83 GLU A C 1
ATOM 658 O O . GLU A 1 83 ? -4.918 -29.078 -21.406 1 96.75 83 GLU A O 1
ATOM 663 N N . GLU A 1 84 ? -5 -27.422 -22.844 1 96.62 84 GLU A N 1
ATOM 664 C CA . GLU A 1 84 ? -4.434 -28.219 -23.906 1 96.62 84 GLU A CA 1
ATOM 665 C C . GLU A 1 84 ? -3.014 -28.672 -23.578 1 96.62 84 GLU A C 1
ATOM 667 O O . GLU A 1 84 ? -2.684 -29.859 -23.703 1 96.62 84 GLU A O 1
ATOM 672 N N . ILE A 1 85 ? -2.199 -27.766 -23.203 1 96.81 85 ILE A N 1
ATOM 673 C CA . ILE A 1 85 ? -0.807 -28.078 -22.875 1 96.81 85 ILE A CA 1
ATOM 674 C C . ILE A 1 85 ? -0.743 -29.031 -21.688 1 96.81 85 ILE A C 1
ATOM 676 O O . ILE A 1 85 ? 0.067 -29.953 -21.672 1 96.81 85 ILE A O 1
ATOM 680 N N . LEU A 1 86 ? -1.559 -28.781 -20.75 1 97.62 86 LEU A N 1
ATOM 681 C CA . LEU A 1 86 ? -1.61 -29.656 -19.578 1 97.62 86 LEU A CA 1
ATOM 682 C C . LEU A 1 86 ? -1.981 -31.078 -19.984 1 97.62 86 LEU A C 1
ATOM 684 O O . LEU A 1 86 ? -1.373 -32.031 -19.516 1 97.62 86 LEU A O 1
ATOM 688 N N . GLU A 1 87 ? -2.965 -31.141 -20.812 1 96.56 87 GLU A N 1
ATOM 689 C CA . GLU A 1 87 ? -3.389 -32.438 -21.297 1 96.56 87 GLU A CA 1
ATOM 690 C C . GLU A 1 87 ? -2.238 -33.188 -21.953 1 96.56 87 GLU A C 1
ATOM 692 O O . GLU A 1 87 ? -2.033 -34.375 -21.703 1 96.56 87 GLU A O 1
ATOM 697 N N . LYS A 1 88 ? -1.525 -32.562 -22.75 1 96.62 88 LYS A N 1
ATOM 698 C CA . LYS A 1 88 ? -0.362 -33.188 -23.391 1 96.62 88 LYS A CA 1
ATOM 699 C C . LYS A 1 88 ? 0.655 -33.656 -22.359 1 96.62 88 LYS A C 1
ATOM 701 O O . LYS A 1 88 ? 1.211 -34.75 -22.469 1 96.62 88 LYS A O 1
ATOM 706 N N . GLY A 1 89 ? 0.913 -32.812 -21.359 1 97.19 89 GLY A N 1
ATOM 707 C CA . GLY A 1 89 ? 1.844 -33.156 -20.297 1 97.19 89 GLY A CA 1
ATOM 708 C C . GLY A 1 89 ? 1.396 -34.375 -19.5 1 97.19 89 GLY A C 1
ATOM 709 O O . GLY A 1 89 ? 2.197 -35.25 -19.203 1 97.19 89 GLY A O 1
ATOM 710 N N . LEU A 1 90 ? 0.137 -34.375 -19.172 1 96.81 90 LEU A N 1
ATOM 711 C CA . LEU A 1 90 ? -0.404 -35.5 -18.375 1 96.81 90 LEU A CA 1
ATOM 712 C C . LEU A 1 90 ? -0.394 -36.781 -19.172 1 96.81 90 LEU A C 1
ATOM 714 O O . LEU A 1 90 ? -0.183 -37.875 -18.625 1 96.81 90 LEU A O 1
ATOM 718 N N . LYS A 1 91 ? -0.668 -36.688 -20.438 1 96.62 91 LYS A N 1
ATOM 719 C CA . LYS A 1 91 ? -0.602 -37.844 -21.297 1 96.62 91 LYS A CA 1
ATOM 720 C C . LYS A 1 91 ? 0.789 -38.469 -21.266 1 96.62 91 LYS A C 1
ATOM 722 O O . LYS A 1 91 ? 0.922 -39.719 -21.234 1 96.62 91 LYS A O 1
ATOM 727 N N . VAL A 1 92 ? 1.779 -37.656 -21.312 1 96.75 92 VAL A N 1
ATOM 728 C CA . VAL A 1 92 ? 3.154 -38.125 -21.25 1 96.75 92 VAL A CA 1
ATOM 729 C C . VAL A 1 92 ? 3.373 -38.906 -19.953 1 96.75 92 VAL A C 1
ATOM 731 O O . VAL A 1 92 ? 4.125 -39.875 -19.922 1 96.75 92 VAL A O 1
ATOM 734 N N . ARG A 1 93 ? 2.76 -38.562 -18.922 1 95.12 93 ARG A N 1
ATOM 735 C CA . ARG A 1 93 ? 2.883 -39.188 -17.625 1 95.12 93 ARG A CA 1
ATOM 736 C C . ARG A 1 93 ? 1.82 -40.281 -17.438 1 95.12 93 ARG A C 1
ATOM 738 O O . ARG A 1 93 ? 1.598 -40.75 -16.328 1 95.12 93 ARG A O 1
ATOM 745 N N . GLU A 1 94 ? 1.073 -40.562 -18.516 1 95.06 94 GLU A N 1
ATOM 746 C CA . GLU A 1 94 ? 0.009 -41.562 -18.5 1 95.06 94 GLU A CA 1
ATOM 747 C C . GLU A 1 94 ? -1.047 -41.219 -17.453 1 95.06 94 GLU A C 1
ATOM 749 O O . GLU A 1 94 ? -1.575 -42.125 -16.797 1 95.06 94 GLU A O 1
ATOM 754 N N . TYR A 1 95 ? -1.221 -40.031 -17.094 1 94.81 95 TYR A N 1
ATOM 755 C CA . TYR A 1 95 ? -2.232 -39.5 -16.188 1 94.81 95 TYR A CA 1
ATOM 756 C C . TYR A 1 95 ? -2.02 -40.031 -14.766 1 94.81 95 TYR A C 1
ATOM 758 O O . TYR A 1 95 ? -2.98 -40.219 -14.023 1 94.81 95 TYR A O 1
ATOM 766 N N . GLU A 1 96 ? -0.751 -40.188 -14.469 1 95 96 GLU A N 1
ATOM 767 C CA . GLU A 1 96 ? -0.438 -40.656 -13.125 1 95 96 GLU A CA 1
ATOM 768 C C . GLU A 1 96 ? 0.299 -39.594 -12.32 1 95 96 GLU A C 1
ATOM 770 O O . GLU A 1 96 ? 1.333 -39.094 -12.758 1 95 96 GLU A O 1
ATOM 775 N N . LEU A 1 97 ? -0.291 -39.281 -11.219 1 96.31 97 LEU A N 1
ATOM 776 C CA . LEU A 1 97 ? 0.337 -38.406 -10.25 1 96.31 97 LEU A CA 1
ATOM 777 C C . LEU A 1 97 ? 0.269 -39 -8.844 1 96.31 97 LEU A C 1
ATOM 779 O O . LEU A 1 97 ? -0.684 -39.688 -8.516 1 96.31 97 LEU A O 1
ATOM 783 N N . ARG A 1 98 ? 1.282 -38.688 -8.109 1 96.31 98 ARG A N 1
ATOM 784 C CA . ARG A 1 98 ? 1.332 -39.156 -6.723 1 96.31 98 ARG A CA 1
ATOM 785 C C . ARG A 1 98 ? 0.772 -38.094 -5.777 1 96.31 98 ARG A C 1
ATOM 787 O O . ARG A 1 98 ? 0.615 -36.938 -6.164 1 96.31 98 ARG A O 1
ATOM 794 N N . LYS A 1 99 ? 0.549 -38.562 -4.582 1 96.31 99 LYS A N 1
ATOM 795 C CA . LYS A 1 99 ? 0.029 -37.656 -3.553 1 96.31 99 LYS A CA 1
ATOM 796 C C . LYS A 1 99 ? 0.961 -36.469 -3.332 1 96.31 99 LYS A C 1
ATOM 798 O O . LYS A 1 99 ? 0.503 -35.344 -3.125 1 96.31 99 LYS A O 1
ATOM 803 N N . ASN A 1 100 ? 2.188 -36.719 -3.365 1 97.19 100 ASN A N 1
ATOM 804 C CA . ASN A 1 100 ? 3.18 -35.688 -3.074 1 97.19 100 ASN A CA 1
ATOM 805 C C . ASN A 1 100 ? 3.256 -34.656 -4.191 1 97.19 100 ASN A C 1
ATOM 807 O O . ASN A 1 100 ? 3.883 -33.625 -4.031 1 97.19 100 ASN A O 1
ATOM 811 N N . ASN A 1 101 ? 2.658 -34.938 -5.281 1 97.88 101 ASN A N 1
ATOM 812 C CA . ASN A 1 101 ? 2.613 -33.969 -6.367 1 97.88 101 ASN A CA 1
ATOM 813 C C . ASN A 1 101 ? 1.63 -32.844 -6.074 1 97.88 101 ASN A C 1
ATOM 815 O O . ASN A 1 101 ? 1.652 -31.797 -6.738 1 97.88 101 ASN A O 1
ATOM 819 N N . PHE A 1 102 ? 0.781 -33.094 -5.07 1 98.25 102 PHE A N 1
ATOM 820 C CA . PHE A 1 102 ? -0.251 -32.125 -4.719 1 98.25 102 PHE A CA 1
ATOM 821 C C . PHE A 1 102 ? 0.145 -31.344 -3.475 1 98.25 102 PHE A C 1
ATOM 823 O O . PHE A 1 102 ? 0.677 -31.922 -2.518 1 98.25 102 PHE A O 1
ATOM 830 N N . SER A 1 103 ? -0.033 -30.109 -3.559 1 97.75 103 SER A N 1
ATOM 831 C CA . SER A 1 103 ? 0.307 -29.25 -2.424 1 97.75 103 SER A CA 1
ATOM 832 C C . SER A 1 103 ? -0.843 -29.172 -1.424 1 97.75 103 SER A C 1
ATOM 834 O O . SER A 1 103 ? -1.986 -29.5 -1.76 1 97.75 103 SER A O 1
ATOM 836 N N . ASP A 1 104 ? -0.538 -28.562 -0.24 1 96.44 104 ASP A N 1
ATOM 837 C CA . ASP A 1 104 ? -1.546 -28.359 0.797 1 96.44 104 ASP A CA 1
ATOM 838 C C . ASP A 1 104 ? -2.51 -27.234 0.421 1 96.44 104 ASP A C 1
ATOM 840 O O . ASP A 1 104 ? -3.611 -27.141 0.966 1 96.44 104 ASP A O 1
ATOM 844 N N . THR A 1 105 ? -2.121 -26.453 -0.504 1 94.94 105 THR A N 1
ATOM 845 C CA . THR A 1 105 ? -2.949 -25.312 -0.887 1 94.94 105 THR A CA 1
ATOM 846 C C . THR A 1 105 ? -3.777 -25.641 -2.127 1 94.94 105 THR A C 1
ATOM 848 O O . THR A 1 105 ? -4.316 -24.734 -2.775 1 94.94 105 THR A O 1
ATOM 851 N N . GLY A 1 106 ? -3.768 -26.906 -2.559 1 96.12 106 GLY A N 1
ATOM 852 C CA . GLY A 1 106 ? -4.695 -27.359 -3.584 1 96.12 106 GLY A CA 1
ATOM 853 C C . GLY A 1 106 ? -4.141 -27.219 -4.988 1 96.12 106 GLY A C 1
ATOM 854 O O . GLY A 1 106 ? -4.895 -27.219 -5.965 1 96.12 106 GLY A O 1
ATOM 855 N N . ASN A 1 107 ? -2.893 -26.984 -5.102 1 97.88 107 ASN A N 1
ATOM 856 C CA . ASN A 1 107 ? -2.225 -26.969 -6.398 1 97.88 107 ASN A CA 1
ATOM 857 C C . ASN A 1 107 ? -1.429 -28.25 -6.641 1 97.88 107 ASN A C 1
ATOM 859 O O . ASN A 1 107 ? -1.274 -29.062 -5.734 1 97.88 107 ASN A O 1
ATOM 863 N N . PHE A 1 108 ? -0.999 -28.453 -7.863 1 98.31 108 PHE A N 1
ATOM 864 C CA . PHE A 1 108 ? -0.191 -29.641 -8.102 1 98.31 108 PHE A CA 1
ATOM 865 C C . PHE A 1 108 ? 0.79 -29.422 -9.242 1 98.31 108 PHE A C 1
ATOM 867 O O . PHE A 1 108 ? 0.658 -28.453 -9.992 1 98.31 108 PHE A O 1
ATOM 874 N N . GLY A 1 109 ? 1.758 -30.219 -9.328 1 98.38 109 GLY A N 1
ATOM 875 C CA . GLY A 1 109 ? 2.793 -30.094 -10.344 1 98.38 109 GLY A CA 1
ATOM 876 C C . GLY A 1 109 ? 3.449 -31.422 -10.68 1 98.38 109 GLY A C 1
ATOM 877 O O . GLY A 1 109 ? 3.293 -32.406 -9.945 1 98.38 109 GLY A O 1
ATOM 878 N N . PHE A 1 110 ? 4.109 -31.469 -11.75 1 98.06 110 PHE A N 1
ATOM 879 C CA . PHE A 1 110 ? 4.863 -32.625 -12.211 1 98.06 110 PHE A CA 1
ATOM 880 C C . PHE A 1 110 ? 5.883 -32.219 -13.266 1 98.06 110 PHE A C 1
ATOM 882 O O . PHE A 1 110 ? 5.848 -31.094 -13.781 1 98.06 110 PHE A O 1
ATOM 889 N N . GLY A 1 111 ? 6.758 -33.094 -13.547 1 97.62 111 GLY A N 1
ATOM 890 C CA . GLY A 1 111 ? 7.781 -32.812 -14.547 1 97.62 111 GLY A CA 1
ATOM 891 C C . GLY A 1 111 ? 7.879 -33.906 -15.609 1 97.62 111 GLY A C 1
ATOM 892 O O . GLY A 1 111 ? 7.441 -35.031 -15.391 1 97.62 111 GLY A O 1
ATOM 893 N N . ILE A 1 112 ? 8.367 -33.531 -16.641 1 96.62 112 ILE A N 1
ATOM 894 C CA . ILE A 1 112 ? 8.727 -34.469 -17.688 1 96.62 112 ILE A CA 1
ATOM 895 C C . ILE A 1 112 ? 10.211 -34.344 -18.016 1 96.62 112 ILE A C 1
ATOM 897 O O . ILE A 1 112 ? 10.812 -33.281 -17.812 1 96.62 112 ILE A O 1
ATOM 901 N N . GLN A 1 113 ? 10.773 -35.375 -18.5 1 95.62 113 GLN A N 1
ATOM 902 C CA . GLN A 1 113 ? 12.219 -35.406 -18.703 1 95.62 113 GLN A CA 1
ATOM 903 C C . GLN A 1 113 ? 12.594 -34.781 -20.047 1 95.62 113 GLN A C 1
ATOM 905 O O . GLN A 1 113 ? 13.656 -34.156 -20.188 1 95.62 113 GLN A O 1
ATOM 910 N N . GLU A 1 114 ? 11.734 -35 -21 1 95.31 114 GLU A N 1
ATOM 911 C CA . GLU A 1 114 ? 12.023 -34.5 -22.344 1 95.31 114 GLU A CA 1
ATOM 912 C C . GLU A 1 114 ? 10.844 -33.719 -22.906 1 95.31 114 GLU A C 1
ATOM 914 O O . GLU A 1 114 ? 9.742 -34.25 -23.031 1 95.31 114 GLU A O 1
ATOM 919 N N . HIS A 1 115 ? 11.133 -32.562 -23.312 1 94.94 115 HIS A N 1
ATOM 920 C CA . HIS A 1 115 ? 10.07 -31.719 -23.844 1 94.94 115 HIS A CA 1
ATOM 921 C C . HIS A 1 115 ? 9.547 -32.25 -25.172 1 94.94 115 HIS A C 1
ATOM 923 O O . HIS A 1 115 ? 8.422 -31.938 -25.562 1 94.94 115 HIS A O 1
ATOM 929 N N . ILE A 1 116 ? 10.273 -32.969 -25.844 1 93.19 116 ILE A N 1
ATOM 930 C CA . ILE A 1 116 ? 9.867 -33.469 -27.156 1 93.19 116 ILE A CA 1
ATOM 931 C C . ILE A 1 116 ? 8.703 -34.438 -26.984 1 93.19 116 ILE A C 1
ATOM 933 O O . ILE A 1 116 ? 7.969 -34.719 -27.938 1 93.19 116 ILE A O 1
ATOM 937 N N . ASP A 1 117 ? 8.602 -35.031 -25.828 1 94.81 117 ASP A N 1
ATOM 938 C CA . ASP A 1 117 ? 7.496 -35.938 -25.578 1 94.81 117 ASP A CA 1
ATOM 939 C C . ASP A 1 117 ? 6.152 -35.219 -25.672 1 94.81 117 ASP A C 1
ATOM 941 O O . ASP A 1 117 ? 5.105 -35.875 -25.781 1 94.81 117 ASP A O 1
ATOM 945 N N . LEU A 1 118 ? 6.184 -33.906 -25.734 1 94.44 118 LEU A N 1
ATOM 946 C CA . LEU A 1 118 ? 4.961 -33.125 -25.812 1 94.44 118 LEU A CA 1
ATOM 947 C C . LEU A 1 118 ? 4.527 -32.906 -27.266 1 94.44 118 LEU A C 1
ATOM 949 O O . LEU A 1 118 ? 3.549 -32.219 -27.531 1 94.44 118 LEU A O 1
ATOM 953 N N . GLY A 1 119 ? 5.234 -33.406 -28.125 1 87.69 119 GLY A N 1
ATOM 954 C CA . GLY A 1 119 ? 4.883 -33.312 -29.531 1 87.69 119 GLY A CA 1
ATOM 955 C C . GLY A 1 119 ? 5.633 -32.188 -30.25 1 87.69 119 GLY A C 1
ATOM 956 O O . GLY A 1 119 ? 5.227 -31.766 -31.344 1 87.69 119 GLY A O 1
ATOM 957 N N . ILE A 1 120 ? 6.527 -31.75 -29.641 1 85.19 120 ILE A N 1
ATOM 958 C CA . ILE A 1 120 ? 7.359 -30.734 -30.281 1 85.19 120 ILE A CA 1
ATOM 959 C C . ILE A 1 120 ? 8.406 -31.406 -31.156 1 85.19 120 ILE A C 1
ATOM 961 O O . ILE A 1 120 ? 8.977 -32.438 -30.781 1 85.19 120 ILE A O 1
ATOM 965 N N . LYS A 1 121 ? 8.547 -30.828 -32.25 1 85.56 121 LYS A N 1
ATOM 966 C CA . LYS A 1 121 ? 9.516 -31.375 -33.188 1 85.56 121 LYS A CA 1
ATOM 967 C C . LYS A 1 121 ? 10.938 -31.297 -32.625 1 85.56 121 LYS A C 1
ATOM 969 O O . LYS A 1 121 ? 11.312 -30.297 -32.031 1 85.56 121 LYS A O 1
ATOM 974 N N . TYR A 1 122 ? 11.625 -32.438 -32.875 1 86.5 122 TYR A N 1
ATOM 975 C CA . TYR A 1 122 ? 13 -32.5 -32.406 1 86.5 122 TYR A CA 1
ATOM 976 C C . TYR A 1 122 ? 13.891 -31.547 -33.219 1 86.5 122 TYR A C 1
ATOM 978 O O . TYR A 1 122 ? 13.836 -31.531 -34.438 1 86.5 122 TYR A O 1
ATOM 986 N N . ASP A 1 123 ? 14.625 -30.672 -32.5 1 87.44 123 ASP A N 1
ATOM 987 C CA . ASP A 1 123 ? 15.641 -29.781 -33.031 1 87.44 123 ASP A CA 1
ATOM 988 C C . ASP A 1 123 ? 17 -30.016 -32.406 1 87.44 123 ASP A C 1
ATOM 990 O O . ASP A 1 123 ? 17.203 -29.703 -31.219 1 87.44 123 ASP A O 1
ATOM 994 N N . PRO A 1 124 ? 17.953 -30.609 -33.156 1 88.81 124 PRO A N 1
ATOM 995 C CA . PRO A 1 124 ? 19.25 -30.906 -32.562 1 88.81 124 PRO A CA 1
ATOM 996 C C . PRO A 1 124 ? 19.969 -29.672 -32.031 1 88.81 124 PRO A C 1
ATOM 998 O O . PRO A 1 124 ? 20.781 -29.766 -31.125 1 88.81 124 PRO A O 1
ATOM 1001 N N . SER A 1 125 ? 19.625 -28.547 -32.625 1 90.81 125 SER A N 1
ATOM 1002 C CA . SER A 1 125 ? 20.297 -27.328 -32.188 1 90.81 125 SER A CA 1
ATOM 1003 C C . SER A 1 125 ? 19.844 -26.906 -30.797 1 90.81 125 SER A C 1
ATOM 1005 O O . SER A 1 125 ? 20.547 -26.172 -30.094 1 90.81 125 SER A O 1
ATOM 1007 N N . ILE A 1 126 ? 18.75 -27.312 -30.344 1 88.94 126 ILE A N 1
ATOM 1008 C CA . ILE A 1 126 ? 18.188 -26.875 -29.078 1 88.94 126 ILE A CA 1
ATOM 1009 C C . ILE A 1 126 ? 18.531 -27.891 -27.984 1 88.94 126 ILE A C 1
ATOM 1011 O O . ILE A 1 126 ? 18.844 -27.5 -26.859 1 88.94 126 ILE A O 1
ATOM 1015 N N . GLY A 1 127 ? 18.594 -29.094 -28.344 1 89.5 127 GLY A N 1
ATOM 1016 C CA . GLY A 1 127 ? 18.797 -30.125 -27.344 1 89.5 127 GLY A CA 1
ATOM 1017 C C . GLY A 1 127 ? 17.516 -30.547 -26.641 1 89.5 127 GLY A C 1
ATOM 1018 O O . GLY A 1 127 ? 16.422 -30.266 -27.125 1 89.5 127 GLY A O 1
ATOM 1019 N N . ILE A 1 128 ? 17.703 -31.391 -25.562 1 93.19 128 ILE A N 1
ATOM 1020 C CA . ILE A 1 128 ? 16.578 -31.938 -24.812 1 93.19 128 ILE A CA 1
ATOM 1021 C C . ILE A 1 128 ? 16.5 -31.266 -23.453 1 93.19 128 ILE A C 1
ATOM 1023 O O . ILE A 1 128 ? 17.516 -31.141 -22.75 1 93.19 128 ILE A O 1
ATOM 1027 N N . TYR A 1 129 ? 15.312 -30.891 -23.141 1 96 129 TYR A N 1
ATOM 1028 C CA . TYR A 1 129 ? 15.117 -30.219 -21.859 1 96 129 TYR A CA 1
ATOM 1029 C C . TYR A 1 129 ? 14.047 -30.906 -21.031 1 96 129 TYR A C 1
ATOM 1031 O O . TYR A 1 129 ? 13.062 -31.422 -21.578 1 96 129 TYR A O 1
ATOM 1039 N N . GLY A 1 130 ? 14.32 -30.922 -19.703 1 96.5 130 GLY A N 1
ATOM 1040 C CA . GLY A 1 130 ? 13.219 -31.203 -18.781 1 96.5 130 GLY A CA 1
ATOM 1041 C C . GLY A 1 130 ? 12.289 -30.031 -18.594 1 96.5 130 GLY A C 1
ATOM 1042 O O . GLY A 1 130 ? 12.703 -28.875 -18.703 1 96.5 130 GLY A O 1
ATOM 1043 N N . LEU A 1 131 ? 11.078 -30.312 -18.344 1 97.56 131 LEU A N 1
ATOM 1044 C CA . LEU A 1 131 ? 10.055 -29.281 -18.203 1 97.56 131 LEU A CA 1
ATOM 1045 C C . LEU A 1 131 ? 9.164 -29.562 -17 1 97.56 131 LEU A C 1
ATOM 1047 O O . LEU A 1 131 ? 8.734 -30.703 -16.797 1 97.56 131 LEU A O 1
ATOM 1051 N N . ASP A 1 132 ? 8.945 -28.547 -16.234 1 98.19 132 ASP A N 1
ATOM 1052 C CA . ASP A 1 132 ? 8.094 -28.688 -15.055 1 98.19 132 ASP A CA 1
ATOM 1053 C C . ASP A 1 132 ? 6.758 -27.969 -15.266 1 98.19 132 ASP A C 1
ATOM 1055 O O . ASP A 1 132 ? 6.715 -26.875 -15.82 1 98.19 132 ASP A O 1
ATOM 1059 N N . PHE A 1 133 ? 5.707 -28.641 -14.867 1 98.62 133 PHE A N 1
ATOM 1060 C CA . PHE A 1 133 ? 4.348 -28.109 -14.883 1 98.62 133 PHE A CA 1
ATOM 1061 C C . PHE A 1 133 ? 3.891 -27.75 -13.469 1 98.62 133 PHE A C 1
ATOM 1063 O O . PHE A 1 133 ? 4.078 -28.531 -12.539 1 98.62 133 PHE A O 1
ATOM 1070 N N . TYR A 1 134 ? 3.385 -26.578 -13.328 1 98.69 134 TYR A N 1
ATOM 1071 C CA . TYR A 1 134 ? 2.73 -26.203 -12.086 1 98.69 134 TYR A CA 1
ATOM 1072 C C . TYR A 1 134 ? 1.328 -25.656 -12.344 1 98.69 134 TYR A C 1
ATOM 1074 O O . TYR A 1 134 ? 1.162 -24.625 -13 1 98.69 134 TYR A O 1
ATOM 1082 N N . VAL A 1 135 ? 0.33 -26.359 -11.82 1 98.62 135 VAL A N 1
ATOM 1083 C CA . VAL A 1 135 ? -1.073 -26.047 -12.078 1 98.62 135 VAL A CA 1
ATOM 1084 C C . VAL A 1 135 ? -1.693 -25.391 -10.852 1 98.62 135 VAL A C 1
ATOM 1086 O O . VAL A 1 135 ? -1.668 -25.953 -9.75 1 98.62 135 VAL A O 1
ATOM 1089 N N . VAL A 1 136 ? -2.18 -24.234 -11.047 1 98 136 VAL A N 1
ATOM 1090 C CA . VAL A 1 136 ? -2.883 -23.516 -9.992 1 98 136 VAL A CA 1
ATOM 1091 C C . VAL A 1 136 ? -4.391 -23.672 -10.18 1 98 136 VAL A C 1
ATOM 1093 O O . VAL A 1 136 ? -4.938 -23.281 -11.211 1 98 136 VAL A O 1
ATOM 1096 N N . LEU A 1 137 ? -5.023 -24.234 -9.211 1 97.25 137 LEU A N 1
ATOM 1097 C CA . LEU A 1 137 ? -6.473 -24.391 -9.234 1 97.25 137 LEU A CA 1
ATOM 1098 C C . LEU A 1 137 ? -7.148 -23.219 -8.516 1 97.25 137 LEU A C 1
ATOM 1100 O O . LEU A 1 137 ? -6.516 -22.516 -7.723 1 97.25 137 LEU A O 1
ATOM 1104 N N . GLY A 1 138 ? -8.367 -23.016 -8.836 1 95.75 138 GLY A N 1
ATOM 1105 C CA . GLY A 1 138 ? -9.172 -21.984 -8.188 1 95.75 138 GLY A CA 1
ATOM 1106 C C . GLY A 1 138 ? -10.664 -22.234 -8.328 1 95.75 138 GLY A C 1
ATOM 1107 O O . GLY A 1 138 ? -11.086 -23.219 -8.922 1 95.75 138 GLY A O 1
ATOM 1108 N N . ARG A 1 139 ? -11.477 -21.406 -7.73 1 94.44 139 ARG A N 1
ATOM 1109 C CA . ARG A 1 139 ? -12.93 -21.406 -7.852 1 94.44 139 ARG A CA 1
ATOM 1110 C C . ARG A 1 139 ? -13.484 -19.984 -7.781 1 94.44 139 ARG A C 1
ATOM 1112 O O . ARG A 1 139 ? -12.781 -19.062 -7.379 1 94.44 139 ARG A O 1
ATOM 1119 N N . PRO A 1 140 ? -14.703 -19.859 -8.281 1 93 140 PRO A N 1
ATOM 1120 C CA . PRO A 1 140 ? -15.281 -18.516 -8.203 1 93 140 PRO A CA 1
ATOM 1121 C C . PRO A 1 140 ? -15.219 -17.938 -6.793 1 93 140 PRO A C 1
ATOM 1123 O O . PRO A 1 140 ? -15.492 -18.625 -5.816 1 93 140 PRO A O 1
ATOM 1126 N N . GLY A 1 141 ? -14.758 -16.594 -6.66 1 89.88 141 GLY A N 1
ATOM 1127 C CA . GLY A 1 141 ? -14.664 -15.922 -5.375 1 89.88 141 GLY A CA 1
ATOM 1128 C C . GLY A 1 141 ? -13.234 -15.828 -4.859 1 89.88 141 GLY A C 1
ATOM 1129 O O . GLY A 1 141 ? -12.969 -15.109 -3.9 1 89.88 141 GLY A O 1
ATOM 1130 N N . PHE A 1 142 ? -12.281 -16.578 -5.48 1 91 142 PHE A N 1
ATOM 1131 C CA . PHE A 1 142 ? -10.891 -16.594 -5.031 1 91 142 PHE A CA 1
ATOM 1132 C C . PHE A 1 142 ? -10.273 -15.211 -5.137 1 91 142 PHE A C 1
ATOM 1134 O O . PHE A 1 142 ? -9.359 -14.875 -4.375 1 91 142 PHE A O 1
ATOM 1141 N N . SER A 1 143 ? -10.805 -14.445 -6.027 1 88.38 143 SER A N 1
ATOM 1142 C CA . SER A 1 143 ? -10.227 -13.133 -6.289 1 88.38 143 SER A CA 1
ATOM 1143 C C . SER A 1 143 ? -10.43 -12.188 -5.109 1 88.38 143 SER A C 1
ATOM 1145 O O . SER A 1 143 ? -9.773 -11.148 -5.016 1 88.38 143 SER A O 1
ATOM 1147 N N . ILE A 1 144 ? -11.367 -12.438 -4.234 1 86.25 144 ILE A N 1
ATOM 1148 C CA . ILE A 1 144 ? -11.664 -11.609 -3.072 1 86.25 144 ILE A CA 1
ATOM 1149 C C . ILE A 1 144 ? -10.406 -11.438 -2.221 1 86.25 144 ILE A C 1
ATOM 1151 O O . ILE A 1 144 ? -10.148 -10.359 -1.688 1 86.25 144 ILE A O 1
ATOM 1155 N N . ALA A 1 145 ? -9.672 -12.5 -2.162 1 86.25 145 ALA A N 1
ATOM 1156 C CA . ALA A 1 145 ? -8.461 -12.461 -1.35 1 86.25 145 ALA A CA 1
ATOM 1157 C C . ALA A 1 145 ? -7.414 -11.531 -1.958 1 86.25 145 ALA A C 1
ATOM 1159 O O . ALA A 1 145 ? -6.508 -11.07 -1.265 1 86.25 145 ALA A O 1
ATOM 1160 N N . ASP A 1 146 ? -7.547 -11.266 -3.178 1 83.62 146 ASP A N 1
ATOM 1161 C CA . ASP A 1 146 ? -6.562 -10.453 -3.879 1 83.62 146 ASP A CA 1
ATOM 1162 C C . ASP A 1 146 ? -6.973 -8.977 -3.877 1 83.62 146 ASP A C 1
ATOM 1164 O O . ASP A 1 146 ? -6.227 -8.117 -4.352 1 83.62 146 ASP A O 1
ATOM 1168 N N . LYS A 1 147 ? -8.109 -8.672 -3.455 1 78.62 147 LYS A N 1
ATOM 1169 C CA . LYS A 1 147 ? -8.594 -7.293 -3.5 1 78.62 147 LYS A CA 1
ATOM 1170 C C . LYS A 1 147 ? -7.777 -6.395 -2.57 1 78.62 147 LYS A C 1
ATOM 1172 O O . LYS A 1 147 ? -7.461 -6.785 -1.444 1 78.62 147 LYS A O 1
ATOM 1177 N N . LYS A 1 148 ? -7.207 -5.352 -3.203 1 73.31 148 LYS A N 1
ATOM 1178 C CA . LYS A 1 148 ? -6.371 -4.398 -2.482 1 73.31 148 LYS A CA 1
ATOM 1179 C C . LYS A 1 148 ? -7.223 -3.424 -1.674 1 73.31 148 LYS A C 1
ATOM 1181 O O . LYS A 1 148 ? -8.406 -3.225 -1.972 1 73.31 148 LYS A O 1
ATOM 1186 N N . ARG A 1 149 ? -6.48 -2.816 -0.765 1 71 149 ARG A N 1
ATOM 1187 C CA . ARG A 1 149 ? -7.059 -1.85 0.162 1 71 149 ARG A CA 1
ATOM 1188 C C . ARG A 1 149 ? -7.406 -0.547 -0.551 1 71 149 ARG A C 1
ATOM 1190 O O . ARG A 1 149 ? -6.562 0.037 -1.234 1 71 149 ARG A O 1
ATOM 1197 N N . ARG A 1 150 ? -8.836 -0.414 -0.691 1 76.25 150 ARG A N 1
ATOM 1198 C CA . ARG A 1 150 ? -9.219 0.929 -1.113 1 76.25 150 ARG A CA 1
ATOM 1199 C C . ARG A 1 150 ? -9.094 1.921 0.038 1 76.25 150 ARG A C 1
ATOM 1201 O O . ARG A 1 150 ? -9.266 1.554 1.202 1 76.25 150 ARG A O 1
ATOM 1208 N N . THR A 1 151 ? -8.539 3.064 -0.301 1 77.94 151 THR A N 1
ATOM 1209 C CA . THR A 1 151 ? -8.477 4.109 0.713 1 77.94 151 THR A CA 1
ATOM 1210 C C . THR A 1 151 ? -9.805 4.859 0.792 1 77.94 151 THR A C 1
ATOM 1212 O O . THR A 1 151 ? -10.516 4.98 -0.208 1 77.94 151 THR A O 1
ATOM 1215 N N . GLY A 1 152 ? -10.203 5.145 2.049 1 80.75 152 GLY A N 1
ATOM 1216 C CA . GLY A 1 152 ? -11.383 5.969 2.23 1 80.75 152 GLY A CA 1
ATOM 1217 C C . GLY A 1 152 ? -11.281 7.324 1.559 1 80.75 152 GLY A C 1
ATOM 1218 O O . GLY A 1 152 ? -10.18 7.762 1.206 1 80.75 152 GLY A O 1
ATOM 1219 N N . CYS A 1 153 ? -12.469 7.812 1.178 1 85.12 153 CYS A N 1
ATOM 1220 C CA . CYS A 1 153 ? -12.539 9.148 0.587 1 85.12 153 CYS A CA 1
ATOM 1221 C C . CYS A 1 153 ? -13.641 9.977 1.236 1 85.12 153 CYS A C 1
ATOM 1223 O O . CYS A 1 153 ? -14.641 9.43 1.709 1 85.12 153 CYS A O 1
ATOM 1225 N N . ILE A 1 154 ? -13.375 11.25 1.417 1 88.75 154 ILE A N 1
ATOM 1226 C CA . ILE A 1 154 ? -14.422 12.148 1.904 1 88.75 154 ILE A CA 1
ATOM 1227 C C . ILE A 1 154 ? -14.867 13.07 0.778 1 88.75 154 ILE A C 1
ATOM 1229 O O . ILE A 1 154 ? -14.086 13.406 -0.113 1 88.75 154 ILE A O 1
ATOM 1233 N N . GLY A 1 155 ? -16.141 13.344 0.729 1 88.38 155 GLY A N 1
ATOM 1234 C CA . GLY A 1 155 ? -16.719 14.18 -0.307 1 88.38 155 GLY A CA 1
ATOM 1235 C C . GLY A 1 155 ? -16.219 15.617 -0.261 1 88.38 155 GLY A C 1
ATOM 1236 O O . GLY A 1 155 ? -15.75 16.078 0.778 1 88.38 155 GLY A O 1
ATOM 1237 N N . ALA A 1 156 ? -16.359 16.391 -1.325 1 91.06 156 ALA A N 1
ATOM 1238 C CA . ALA A 1 156 ? -15.922 17.766 -1.455 1 91.06 156 ALA A CA 1
ATOM 1239 C C . ALA A 1 156 ? -16.609 18.672 -0.428 1 91.06 156 ALA A C 1
ATOM 1241 O O . ALA A 1 156 ? -15.984 19.562 0.146 1 91.06 156 ALA A O 1
ATOM 1242 N N . LYS A 1 157 ? -17.828 18.344 -0.16 1 89.31 157 LYS A N 1
ATOM 1243 C CA . LYS A 1 157 ? -18.609 19.172 0.766 1 89.31 157 LYS A CA 1
ATOM 1244 C C . LYS A 1 157 ? -18.125 18.984 2.201 1 89.31 157 LYS A C 1
ATOM 1246 O O . LYS A 1 157 ? -18.375 19.828 3.061 1 89.31 157 LYS A O 1
ATOM 1251 N N . HIS A 1 158 ? -17.547 17.812 2.445 1 93.69 158 HIS A N 1
ATOM 1252 C CA . HIS A 1 158 ? -17.078 17.531 3.799 1 93.69 158 HIS A CA 1
ATOM 1253 C C . HIS A 1 158 ? -15.703 18.141 4.035 1 93.69 158 HIS A C 1
ATOM 1255 O O . HIS A 1 158 ? -15.297 18.344 5.184 1 93.69 158 HIS A O 1
ATOM 1261 N N . ARG A 1 159 ? -15.023 18.453 2.967 1 94.38 159 ARG A N 1
ATOM 1262 C CA . ARG A 1 159 ? -13.703 19.078 3.076 1 94.38 159 ARG A CA 1
ATOM 1263 C C . ARG A 1 159 ? -13.82 20.516 3.562 1 94.38 159 ARG A C 1
ATOM 1265 O O . ARG A 1 159 ? -14.906 21.094 3.561 1 94.38 159 ARG A O 1
ATOM 1272 N N . ILE A 1 160 ? -12.734 21.016 4.074 1 95.62 160 ILE A N 1
ATOM 1273 C CA . ILE A 1 160 ? -12.734 22.375 4.59 1 95.62 160 ILE A CA 1
ATOM 1274 C C . ILE A 1 160 ? -12.148 23.328 3.541 1 95.62 160 ILE A C 1
ATOM 1276 O O . ILE A 1 160 ? -11.039 23.109 3.051 1 95.62 160 ILE A O 1
ATOM 1280 N N . SER A 1 161 ? -12.898 24.375 3.213 1 95.69 161 SER A N 1
ATOM 1281 C CA . SER A 1 161 ? -12.414 25.359 2.26 1 95.69 161 SER A CA 1
ATOM 1282 C C . SER A 1 161 ? -11.688 26.5 2.967 1 95.69 161 SER A C 1
ATOM 1284 O O . SER A 1 161 ? -11.789 26.641 4.188 1 95.69 161 SER A O 1
ATOM 1286 N N . LYS A 1 162 ? -10.961 27.266 2.148 1 96.94 162 LYS A N 1
ATOM 1287 C CA . LYS A 1 162 ? -10.258 28.453 2.645 1 96.94 162 LYS A CA 1
ATOM 1288 C C . LYS A 1 162 ? -11.227 29.422 3.32 1 96.94 162 LYS A C 1
ATOM 1290 O O . LYS A 1 162 ? -10.953 29.906 4.418 1 96.94 162 LYS A O 1
ATOM 1295 N N . GLU A 1 163 ? -12.336 29.641 2.658 1 95.81 163 GLU A N 1
ATOM 1296 C CA . GLU A 1 163 ? -13.328 30.578 3.166 1 95.81 163 GLU A CA 1
ATOM 1297 C C . GLU A 1 163 ? -13.922 30.094 4.484 1 95.81 163 GLU A C 1
ATOM 1299 O O . GLU A 1 163 ? -14.164 30.906 5.395 1 95.81 163 GLU A O 1
ATOM 1304 N N . GLU A 1 164 ? -14.164 28.859 4.574 1 94.81 164 GLU A N 1
ATOM 1305 C CA . GLU A 1 164 ? -14.711 28.297 5.805 1 94.81 164 GLU A CA 1
ATOM 1306 C C . GLU A 1 164 ? -13.727 28.438 6.965 1 94.81 164 GLU A C 1
ATOM 1308 O O . GLU A 1 164 ? -14.133 28.75 8.086 1 94.81 164 GLU A O 1
ATOM 1313 N N . ALA A 1 165 ? -12.484 28.203 6.668 1 96.56 165 ALA A N 1
ATOM 1314 C CA . ALA A 1 165 ? -11.461 28.359 7.695 1 96.56 165 ALA A CA 1
ATOM 1315 C C . ALA A 1 165 ? -11.367 29.812 8.156 1 96.56 165 ALA A C 1
ATOM 1317 O O . ALA A 1 165 ? -11.227 30.078 9.352 1 96.56 165 ALA A O 1
ATOM 1318 N N . MET A 1 166 ? -11.445 30.734 7.234 1 96.88 166 MET A N 1
ATOM 1319 C CA . MET A 1 166 ? -11.398 32.156 7.562 1 96.88 166 MET A CA 1
ATOM 1320 C C . MET A 1 166 ? -12.57 32.531 8.453 1 96.88 166 MET A C 1
ATOM 1322 O O . MET A 1 166 ? -12.398 33.281 9.43 1 96.88 166 MET A O 1
ATOM 1326 N N . ARG A 1 167 ? -13.742 32.031 8.133 1 94.88 167 ARG A N 1
ATOM 1327 C CA . ARG A 1 167 ? -14.938 32.344 8.922 1 94.88 167 ARG A CA 1
ATOM 1328 C C . ARG A 1 167 ? -14.812 31.75 10.328 1 94.88 167 ARG A C 1
ATOM 1330 O O . ARG A 1 167 ? -15.203 32.406 11.305 1 94.88 167 ARG A O 1
ATOM 1337 N N . TRP A 1 168 ? -14.344 30.625 10.359 1 94.75 168 TRP A N 1
ATOM 1338 C CA . TRP A 1 168 ? -14.141 29.984 11.656 1 94.75 168 TRP A CA 1
ATOM 1339 C C . TRP A 1 168 ? -13.211 30.828 12.531 1 94.75 168 TRP A C 1
ATOM 1341 O O . TRP A 1 168 ? -13.484 31.016 13.719 1 94.75 168 TRP A O 1
ATOM 1351 N N . PHE A 1 169 ? -12.125 31.266 11.922 1 94.25 169 PHE A N 1
ATOM 1352 C CA . PHE A 1 169 ? -11.141 32.062 12.641 1 94.25 169 PHE A CA 1
ATOM 1353 C C . PHE A 1 169 ? -11.773 33.375 13.133 1 94.25 169 PHE A C 1
ATOM 1355 O O . PHE A 1 169 ? -11.516 33.781 14.266 1 94.25 169 PHE A O 1
ATOM 1362 N N . GLN A 1 170 ? -12.602 33.938 12.32 1 92.81 170 GLN A N 1
ATOM 1363 C CA . GLN A 1 170 ? -13.211 35.219 12.648 1 92.81 170 GLN A CA 1
ATOM 1364 C C . GLN A 1 170 ? -14.242 35.062 13.758 1 92.81 170 GLN A C 1
ATOM 1366 O O . GLN A 1 170 ? -14.469 36 14.531 1 92.81 170 GLN A O 1
ATOM 1371 N N . GLN A 1 171 ? -14.898 33.969 13.852 1 87.69 171 GLN A N 1
ATOM 1372 C CA . GLN A 1 171 ? -15.961 33.75 14.828 1 87.69 171 GLN A CA 1
ATOM 1373 C C . GLN A 1 171 ? -15.383 33.375 16.188 1 87.69 171 GLN A C 1
ATOM 1375 O O . GLN A 1 171 ? -16.047 33.531 17.219 1 87.69 171 GLN A O 1
ATOM 1380 N N . LYS A 1 172 ? -14.242 32.875 16.25 1 77.38 172 LYS A N 1
ATOM 1381 C CA . LYS A 1 172 ? -13.656 32.469 17.516 1 77.38 172 LYS A CA 1
ATOM 1382 C C . LYS A 1 172 ? -12.812 33.594 18.125 1 77.38 172 LYS A C 1
ATOM 1384 O O . LYS A 1 172 ? -12.883 33.844 19.328 1 77.38 172 LYS A O 1
ATOM 1389 N N . ILE B 1 1 ? -41.344 4.652 7.219 1 27.31 1 ILE B N 1
ATOM 1390 C CA . ILE B 1 1 ? -41.594 5.867 7.98 1 27.31 1 ILE B CA 1
ATOM 1391 C C . ILE B 1 1 ? -40.75 7.02 7.434 1 27.31 1 ILE B C 1
ATOM 1393 O O . ILE B 1 1 ? -39.531 6.93 7.387 1 27.31 1 ILE B O 1
ATOM 1397 N N . PRO B 1 2 ? -41.312 7.922 6.621 1 33.38 2 PRO B N 1
ATOM 1398 C CA . PRO B 1 2 ? -40.562 9.023 6.004 1 33.38 2 PRO B CA 1
ATOM 1399 C C . PRO B 1 2 ? -39.844 9.906 7.031 1 33.38 2 PRO B C 1
ATOM 1401 O O . PRO B 1 2 ? -40.469 10.336 8.008 1 33.38 2 PRO B O 1
ATOM 1404 N N . HIS B 1 3 ? -38.688 9.602 7.449 1 38.28 3 HIS B N 1
ATOM 1405 C CA . HIS B 1 3 ? -38.125 10.359 8.562 1 38.28 3 HIS B CA 1
ATOM 1406 C C . HIS B 1 3 ? -38.406 11.852 8.406 1 38.28 3 HIS B C 1
ATOM 1408 O O . HIS B 1 3 ? -38.125 12.43 7.352 1 38.28 3 HIS B O 1
ATOM 1414 N N . ARG B 1 4 ? -39.5 12.328 8.914 1 37.88 4 ARG B N 1
ATOM 1415 C CA . ARG B 1 4 ? -40.031 13.672 9.078 1 37.88 4 ARG B CA 1
ATOM 1416 C C . ARG B 1 4 ? -38.938 14.695 9.289 1 37.88 4 ARG B C 1
ATOM 1418 O O . ARG B 1 4 ? -38.125 14.578 10.234 1 37.88 4 ARG B O 1
ATOM 1425 N N . HIS B 1 5 ? -38.438 15.438 8.273 1 42.81 5 HIS B N 1
ATOM 1426 C CA . HIS B 1 5 ? -37.625 16.656 8.281 1 42.81 5 HIS B CA 1
ATOM 1427 C C . HIS B 1 5 ? -38.25 17.719 9.18 1 42.81 5 HIS B C 1
ATOM 1429 O O . HIS B 1 5 ? -39.125 18.469 8.75 1 42.81 5 HIS B O 1
ATOM 1435 N N . GLN B 1 6 ? -38.75 17.484 10.453 1 38.84 6 GLN B N 1
ATOM 1436 C CA . GLN B 1 6 ? -39.281 18.578 11.258 1 38.84 6 GLN B CA 1
ATOM 1437 C C . GLN B 1 6 ? -38.406 19.812 11.156 1 38.84 6 GLN B C 1
ATOM 1439 O O . GLN B 1 6 ? -37.188 19.703 11.016 1 38.84 6 GLN B O 1
ATOM 1444 N N . ASP B 1 7 ? -38.875 20.984 10.844 1 43.06 7 ASP B N 1
ATOM 1445 C CA . ASP B 1 7 ? -38.438 22.375 10.75 1 43.06 7 ASP B CA 1
ATOM 1446 C C . ASP B 1 7 ? -37.625 22.766 11.984 1 43.06 7 ASP B C 1
ATOM 1448 O O . ASP B 1 7 ? -38.094 23.562 12.797 1 43.06 7 ASP B O 1
ATOM 1452 N N . GLN B 1 8 ? -37.312 21.875 13.078 1 43.75 8 GLN B N 1
ATOM 1453 C CA . GLN B 1 8 ? -36.656 22.312 14.312 1 43.75 8 GLN B CA 1
ATOM 1454 C C . GLN B 1 8 ? -35.5 23.25 14.008 1 43.75 8 GLN B C 1
ATOM 1456 O O . GLN B 1 8 ? -34.938 23.203 12.914 1 43.75 8 GLN B O 1
ATOM 1461 N N . GLY B 1 9 ? -35.25 24.359 14.828 1 48.41 9 GLY B N 1
ATOM 1462 C CA . GLY B 1 9 ? -34.125 25.281 14.703 1 48.41 9 GLY B CA 1
ATOM 1463 C C . GLY B 1 9 ? -32.906 24.641 14.109 1 48.41 9 GLY B C 1
ATOM 1464 O O . GLY B 1 9 ? -32.688 23.438 14.234 1 48.41 9 GLY B O 1
ATOM 1465 N N . GLU B 1 10 ? -32.625 24.938 12.844 1 52.34 10 GLU B N 1
ATOM 1466 C CA . GLU B 1 10 ? -31.531 24.328 12.094 1 52.34 10 GLU B CA 1
ATOM 1467 C C . GLU B 1 10 ? -30.438 23.812 13.023 1 52.34 10 GLU B C 1
ATOM 1469 O O . GLU B 1 10 ? -29.672 24.594 13.586 1 52.34 10 GLU B O 1
ATOM 1474 N N . LYS B 1 11 ? -30.781 22.891 13.961 1 61.97 11 LYS B N 1
ATOM 1475 C CA . LYS B 1 11 ? -29.766 22.219 14.773 1 61.97 11 LYS B CA 1
ATOM 1476 C C . LYS B 1 11 ? -28.453 22.047 14 1 61.97 11 LYS B C 1
ATOM 1478 O O . LYS B 1 11 ? -28.453 21.594 12.859 1 61.97 11 LYS B O 1
ATOM 1483 N N . GLU B 1 12 ? -27.469 23.031 14.453 1 77.56 12 GLU B N 1
ATOM 1484 C CA . GLU B 1 12 ? -26.141 22.969 13.836 1 77.56 12 GLU B CA 1
ATOM 1485 C C . GLU B 1 12 ? -25.672 21.516 13.672 1 77.56 12 GLU B C 1
ATOM 1487 O O . GLU B 1 12 ? -25.875 20.688 14.562 1 77.56 12 GLU B O 1
ATOM 1492 N N . ASN B 1 13 ? -25.562 21.016 12.508 1 87.06 13 ASN B N 1
ATOM 1493 C CA . ASN B 1 13 ? -25.062 19.688 12.172 1 87.06 13 ASN B CA 1
ATOM 1494 C C . ASN B 1 13 ? -23.703 19.422 12.805 1 87.06 13 ASN B C 1
ATOM 1496 O O . ASN B 1 13 ? -22.719 20.062 12.445 1 87.06 13 ASN B O 1
ATOM 1500 N N . PRO B 1 14 ? -23.781 18.594 13.852 1 90.12 14 PRO B N 1
ATOM 1501 C CA . PRO B 1 14 ? -22.5 18.297 14.523 1 90.12 14 PRO B CA 1
ATOM 1502 C C . PRO B 1 14 ? -21.406 17.922 13.539 1 90.12 14 PRO B C 1
ATOM 1504 O O . PRO B 1 14 ? -20.219 18.125 13.82 1 90.12 14 PRO B O 1
ATOM 1507 N N . MET B 1 15 ? -21.641 17.266 12.367 1 91.94 15 MET B N 1
ATOM 1508 C CA . MET B 1 15 ? -20.656 16.812 11.398 1 91.94 15 MET B CA 1
ATOM 1509 C C . MET B 1 15 ? -20 17.984 10.68 1 91.94 15 MET B C 1
ATOM 1511 O O . MET B 1 15 ? -18.969 17.828 10.023 1 91.94 15 MET B O 1
ATOM 1515 N N . ARG B 1 16 ? -20.578 19.109 10.859 1 91.5 16 ARG B N 1
ATOM 1516 C CA . ARG B 1 16 ? -20.047 20.281 10.18 1 91.5 16 ARG B CA 1
ATOM 1517 C C . ARG B 1 16 ? -19.203 21.141 11.125 1 91.5 16 ARG B C 1
ATOM 1519 O O . ARG B 1 16 ? -18.609 22.125 10.711 1 91.5 16 ARG B O 1
ATOM 1526 N N . GLU B 1 17 ? -19.156 20.734 12.344 1 92.62 17 GLU B N 1
ATOM 1527 C CA . GLU B 1 17 ? -18.406 21.484 13.344 1 92.62 17 GLU B CA 1
ATOM 1528 C C . GLU B 1 17 ? -16.906 21.438 13.07 1 92.62 17 GLU B C 1
ATOM 1530 O O . GLU B 1 17 ? -16.344 20.359 12.938 1 92.62 17 GLU B O 1
ATOM 1535 N N . LEU B 1 18 ? -16.328 22.625 13.016 1 94.19 18 LEU B N 1
ATOM 1536 C CA . LEU B 1 18 ? -14.883 22.703 12.805 1 94.19 18 LEU B CA 1
ATOM 1537 C C . LEU B 1 18 ? -14.141 22.797 14.141 1 94.19 18 LEU B C 1
ATOM 1539 O O . LEU B 1 18 ? -14.594 23.469 15.062 1 94.19 18 LEU B O 1
ATOM 1543 N N . ARG B 1 19 ? -13.078 22.062 14.227 1 94.44 19 ARG B N 1
ATOM 1544 C CA . ARG B 1 19 ? -12.219 22.078 15.398 1 94.44 19 ARG B CA 1
ATOM 1545 C C . ARG B 1 19 ? -10.742 22.031 15 1 94.44 19 ARG B C 1
ATOM 1547 O O . ARG B 1 19 ? -10.414 21.688 13.867 1 94.44 19 ARG B O 1
ATOM 1554 N N . ILE B 1 20 ? -9.945 22.438 15.906 1 96.44 20 ILE B N 1
ATOM 1555 C CA . ILE B 1 20 ? -8.508 22.281 15.688 1 96.44 20 ILE B CA 1
ATOM 1556 C C . ILE B 1 20 ? -8.117 20.828 15.852 1 96.44 20 ILE B C 1
ATOM 1558 O O . ILE B 1 20 ? -8.297 20.234 16.922 1 96.44 20 ILE B O 1
ATOM 1562 N N . ARG B 1 21 ? -7.645 20.281 14.867 1 96.44 21 ARG B N 1
ATOM 1563 C CA . ARG B 1 21 ? -7.188 18.906 14.93 1 96.44 21 ARG B CA 1
ATOM 1564 C C . ARG B 1 21 ? -5.797 18.812 15.555 1 96.44 21 ARG B C 1
ATOM 1566 O O . ARG B 1 21 ? -5.527 17.922 16.359 1 96.44 21 ARG B O 1
ATOM 1573 N N . LYS B 1 22 ? -4.992 19.656 15.086 1 97.75 22 LYS B N 1
ATOM 1574 C CA . LYS B 1 22 ? -3.648 19.688 15.656 1 97.75 22 LYS B CA 1
ATOM 1575 C C . LYS B 1 22 ? -2.949 21 15.344 1 97.75 22 LYS B C 1
ATOM 1577 O O . LYS B 1 22 ? -3.346 21.719 14.414 1 97.75 22 LYS B O 1
ATOM 1582 N N . LEU B 1 23 ? -1.91 21.297 16.078 1 98.75 23 LEU B N 1
ATOM 1583 C CA . LEU B 1 23 ? -1.033 22.453 15.914 1 98.75 23 LEU B CA 1
ATOM 1584 C C . LEU B 1 23 ? 0.413 22.016 15.711 1 98.75 23 LEU B C 1
ATOM 1586 O O . LEU B 1 23 ? 0.955 21.266 16.516 1 98.75 23 LEU B O 1
ATOM 1590 N N . CYS B 1 24 ? 0.946 22.406 14.602 1 98.69 24 CYS B N 1
ATOM 1591 C CA . CYS B 1 24 ? 2.355 22.125 14.344 1 98.69 24 CYS B CA 1
ATOM 1592 C C . CYS B 1 24 ? 3.203 23.375 14.547 1 98.69 24 CYS B C 1
ATOM 1594 O O . CYS B 1 24 ? 2.916 24.422 13.977 1 98.69 24 CYS B O 1
ATOM 1596 N N . LEU B 1 25 ? 4.223 23.281 15.367 1 98.69 25 LEU B N 1
ATOM 1597 C CA . LEU B 1 25 ? 5.195 24.344 15.609 1 98.69 25 LEU B CA 1
ATOM 1598 C C . LEU B 1 25 ? 6.535 24 14.969 1 98.69 25 LEU B C 1
ATOM 1600 O O . LEU B 1 25 ? 6.992 22.859 15.039 1 98.69 25 LEU B O 1
ATOM 1604 N N . ASN B 1 26 ? 7.062 25 14.305 1 98.31 26 ASN B N 1
ATOM 1605 C CA . ASN B 1 26 ? 8.305 24.75 13.578 1 98.31 26 ASN B CA 1
ATOM 1606 C C . ASN B 1 26 ? 9.297 25.891 13.75 1 98.31 26 ASN B C 1
ATOM 1608 O O . ASN B 1 26 ? 8.922 27.062 13.719 1 98.31 26 ASN B O 1
ATOM 1612 N N . ILE B 1 27 ? 10.539 25.547 13.992 1 98 27 ILE B N 1
ATOM 1613 C CA . ILE B 1 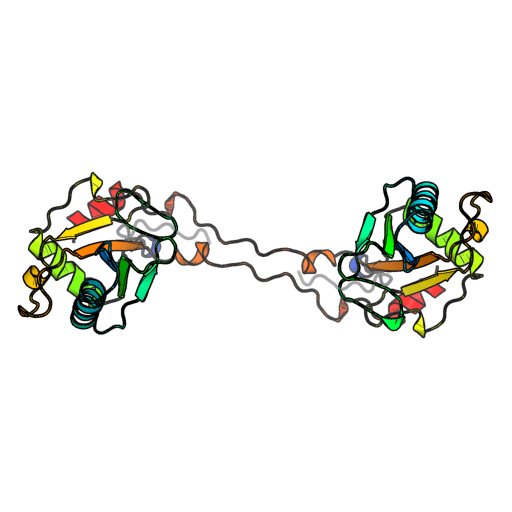27 ? 11.664 26.469 13.969 1 98 27 ILE B CA 1
ATOM 1614 C C . ILE B 1 27 ? 12.695 26.016 12.938 1 98 27 ILE B C 1
ATOM 1616 O O . ILE B 1 27 ? 13.273 24.938 13.07 1 98 27 ILE B O 1
ATOM 1620 N N . CYS B 1 28 ? 12.852 26.859 11.953 1 96.19 28 CYS B N 1
ATOM 1621 C CA . CYS B 1 28 ? 13.867 26.562 10.945 1 96.19 28 CYS B CA 1
ATOM 1622 C C . CYS B 1 28 ? 15.117 27.391 11.172 1 96.19 28 CYS B C 1
ATOM 1624 O O . CYS B 1 28 ? 15.094 28.625 11.016 1 96.19 28 CYS B O 1
ATOM 1626 N N . VAL B 1 29 ? 16.172 26.734 11.453 1 94.19 29 VAL B N 1
ATOM 1627 C CA . VAL B 1 29 ? 17.422 27.422 11.758 1 94.19 29 VAL B CA 1
ATOM 1628 C C . VAL B 1 29 ? 18.281 27.516 10.492 1 94.19 29 VAL B C 1
ATOM 1630 O O . VAL B 1 29 ? 18.969 28.516 10.281 1 94.19 29 VAL B O 1
ATOM 1633 N N . GLY B 1 30 ? 18.297 26.562 9.688 1 92.88 30 GLY B N 1
ATOM 1634 C CA . GLY B 1 30 ? 19.031 26.562 8.438 1 92.88 30 GLY B CA 1
ATOM 1635 C C . GLY B 1 30 ? 20.422 25.969 8.57 1 92.88 30 GLY B C 1
ATOM 1636 O O . GLY B 1 30 ? 21.203 25.953 7.609 1 92.88 30 GLY B O 1
ATOM 1637 N N . GLU B 1 31 ? 20.719 25.531 9.797 1 90.5 31 GLU B N 1
ATOM 1638 C CA 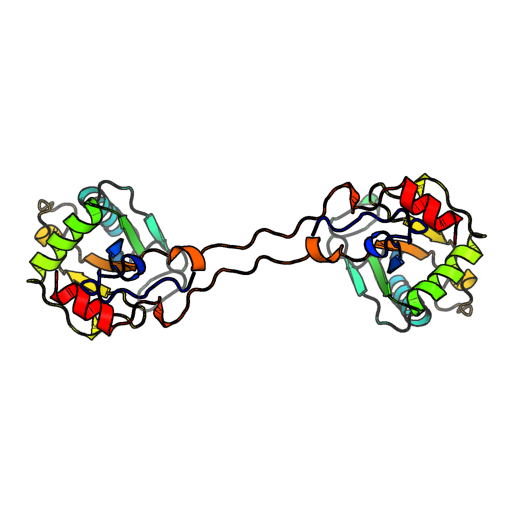. GLU B 1 31 ? 22.016 24.891 10.023 1 90.5 31 GLU B CA 1
ATOM 1639 C C . GLU B 1 31 ? 21.953 23.938 11.219 1 90.5 31 GLU B C 1
ATOM 1641 O O . GLU B 1 31 ? 21.109 24.094 12.102 1 90.5 31 GLU B O 1
ATOM 1646 N N . SER B 1 32 ? 22.891 22.984 11.117 1 92.38 32 SER B N 1
ATOM 1647 C CA . SER B 1 32 ? 23 22.062 12.242 1 92.38 32 SER B CA 1
ATOM 1648 C C . SER B 1 32 ? 23.859 22.641 13.359 1 92.38 32 SER B C 1
ATOM 1650 O O . SER B 1 32 ? 24.328 23.781 13.25 1 92.38 32 SER B O 1
ATOM 1652 N N . GLY B 1 33 ? 23.828 21.922 14.523 1 91.81 33 GLY B N 1
ATOM 1653 C CA . GLY B 1 33 ? 24.719 22.328 15.602 1 91.81 33 GLY B CA 1
ATOM 1654 C C . GLY B 1 33 ? 23.969 22.859 16.812 1 91.81 33 GLY B C 1
ATOM 1655 O O . GLY B 1 33 ? 22.844 22.453 17.094 1 91.81 33 GLY B O 1
ATOM 1656 N N . ASP B 1 34 ? 24.641 23.812 17.422 1 95.06 34 ASP B N 1
ATOM 1657 C CA . ASP B 1 34 ? 24.156 24.266 18.734 1 95.06 34 ASP B CA 1
ATOM 1658 C C . ASP B 1 34 ? 22.875 25.094 18.594 1 95.06 34 ASP B C 1
ATOM 1660 O O . ASP B 1 34 ? 21.984 25 19.422 1 95.06 34 ASP B O 1
ATOM 1664 N N 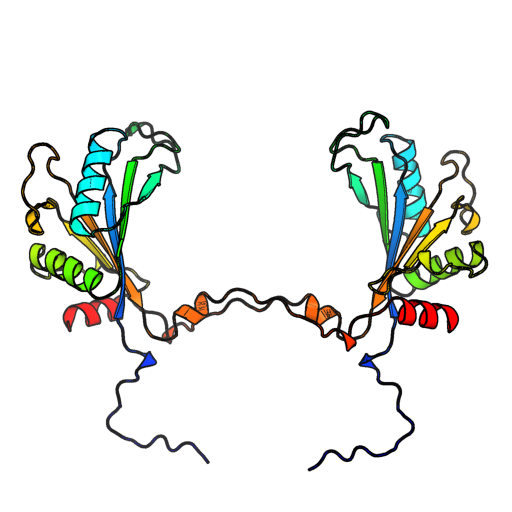. ARG B 1 35 ? 22.859 25.891 17.562 1 94.56 35 ARG B N 1
ATOM 1665 C CA . ARG B 1 35 ? 21.672 26.734 17.359 1 94.56 35 ARG B CA 1
ATOM 1666 C C . ARG B 1 35 ? 20.422 25.891 17.203 1 94.56 35 ARG B C 1
ATOM 1668 O O . ARG B 1 35 ? 19.359 26.25 17.734 1 94.56 35 ARG B O 1
ATOM 1675 N N . LEU B 1 36 ? 20.578 24.797 16.562 1 96.69 36 LEU B N 1
ATOM 1676 C CA . LEU B 1 36 ? 19.438 23.891 16.359 1 96.69 36 LEU B CA 1
ATOM 1677 C C . LEU B 1 36 ? 19.047 23.219 17.656 1 96.69 36 LEU B C 1
ATOM 1679 O O . LEU B 1 36 ? 17.859 23.094 17.969 1 96.69 36 LEU B O 1
ATOM 1683 N N . THR B 1 37 ? 19.969 22.797 18.359 1 96.56 37 THR B N 1
ATOM 1684 C CA . THR B 1 37 ? 19.734 22.141 19.641 1 96.56 37 THR B CA 1
ATOM 1685 C C . THR B 1 37 ? 19.031 23.094 20.609 1 96.56 37 THR B C 1
ATOM 1687 O O . THR B 1 37 ? 18.141 22.703 21.359 1 96.56 37 THR B O 1
ATOM 1690 N N . ARG B 1 38 ? 19.438 24.344 20.594 1 96.19 38 ARG B N 1
ATOM 1691 C CA . ARG B 1 38 ? 18.797 25.344 21.422 1 96.19 38 ARG B CA 1
ATOM 1692 C C . ARG B 1 38 ? 17.344 25.578 20.984 1 96.19 38 ARG B C 1
ATOM 1694 O O . ARG B 1 38 ? 16.469 25.766 21.828 1 96.19 38 ARG B O 1
ATOM 1701 N N . ALA B 1 39 ? 17.172 25.578 19.719 1 97.06 39 ALA B N 1
ATOM 1702 C CA . ALA B 1 39 ? 15.82 25.703 19.203 1 97.06 39 ALA B CA 1
ATOM 1703 C C . ALA B 1 39 ? 14.938 24.562 19.703 1 97.06 39 ALA B C 1
ATOM 1705 O O . ALA B 1 39 ? 13.766 24.766 20.031 1 97.06 39 ALA B O 1
ATOM 1706 N N . ALA B 1 40 ? 15.508 23.391 19.734 1 97.19 40 ALA B N 1
ATOM 1707 C CA . ALA B 1 40 ? 14.781 22.234 20.234 1 97.19 40 ALA B CA 1
ATOM 1708 C C . ALA B 1 40 ? 14.375 22.422 21.688 1 97.19 40 ALA B C 1
ATOM 1710 O O . ALA B 1 40 ? 13.266 22.062 22.094 1 97.19 40 ALA B O 1
ATOM 1711 N N . LYS B 1 41 ? 15.234 22.984 22.406 1 95.19 41 LYS B N 1
ATOM 1712 C CA . LYS B 1 41 ? 14.945 23.25 23.812 1 95.19 41 LYS B CA 1
ATOM 1713 C C . LYS B 1 41 ? 13.789 24.25 23.953 1 95.19 41 LYS B C 1
ATOM 1715 O O . LYS B 1 41 ? 12.945 24.094 24.828 1 95.19 41 LYS B O 1
ATOM 1720 N N . VAL B 1 42 ? 13.789 25.219 23.125 1 95.81 42 VAL B N 1
ATOM 1721 C CA . VAL B 1 42 ? 12.719 26.219 23.125 1 95.81 42 VAL B CA 1
ATOM 1722 C C . VAL B 1 42 ? 11.375 25.531 22.906 1 95.81 42 VAL B C 1
ATOM 1724 O O . VAL B 1 42 ? 10.422 25.75 23.656 1 95.81 42 VAL B O 1
ATOM 1727 N N . LEU B 1 43 ? 11.312 24.641 21.922 1 96.88 43 LEU B N 1
ATOM 1728 C CA . LEU B 1 43 ? 10.062 23.953 21.609 1 96.88 43 LEU B CA 1
ATOM 1729 C C . LEU B 1 43 ? 9.672 23.016 22.75 1 96.88 43 LEU B C 1
ATOM 1731 O O . LEU B 1 43 ? 8.484 22.875 23.062 1 96.88 43 LEU B O 1
ATOM 1735 N N . GLU B 1 44 ? 10.656 22.359 23.281 1 96.06 44 GLU B N 1
ATOM 1736 C CA . GLU B 1 44 ? 10.398 21.453 24.391 1 96.06 44 GLU B CA 1
ATOM 1737 C C . GLU B 1 44 ? 9.797 22.203 25.578 1 96.06 44 GLU B C 1
ATOM 1739 O O . GLU B 1 44 ? 8.859 21.719 26.219 1 96.06 44 GLU B O 1
ATOM 1744 N N . GLN B 1 45 ? 10.344 23.312 25.844 1 93.81 45 GLN B N 1
ATOM 1745 C CA . GLN B 1 45 ? 9.844 24.125 26.953 1 93.81 45 GLN B CA 1
ATOM 1746 C C . GLN B 1 45 ? 8.422 24.609 26.672 1 93.81 45 GLN B C 1
ATOM 1748 O O . GLN B 1 45 ? 7.586 24.641 27.578 1 93.81 45 GLN B O 1
ATOM 1753 N N . LEU B 1 46 ? 8.18 24.969 25.484 1 94.88 46 LEU B N 1
ATOM 1754 C CA . LEU B 1 46 ? 6.895 25.531 25.078 1 94.88 46 LEU B CA 1
ATOM 1755 C C . LEU B 1 46 ? 5.809 24.453 25.094 1 94.88 46 LEU B C 1
ATOM 1757 O O . LEU B 1 46 ? 4.668 24.734 25.469 1 94.88 46 LEU B O 1
ATOM 1761 N N . THR B 1 47 ? 6.156 23.234 24.719 1 96.44 47 THR B N 1
ATOM 1762 C CA . THR B 1 47 ? 5.129 22.234 24.469 1 96.44 47 THR B CA 1
ATOM 1763 C C . THR B 1 47 ? 5.164 21.141 25.531 1 96.44 47 THR B C 1
ATOM 1765 O O . THR B 1 47 ? 4.191 20.406 25.703 1 96.44 47 THR B O 1
ATOM 1768 N N . GLY B 1 48 ? 6.305 20.984 26.203 1 95 48 GLY B N 1
ATOM 1769 C CA . GLY B 1 48 ? 6.48 19.891 27.141 1 95 48 GLY B CA 1
ATOM 1770 C C . GLY B 1 48 ? 6.703 18.547 26.469 1 95 48 GLY B C 1
ATOM 1771 O O . GLY B 1 48 ? 6.609 17.5 27.109 1 95 48 GLY B O 1
ATOM 1772 N N . GLN B 1 49 ? 6.918 18.562 25.156 1 97.19 49 GLN B N 1
ATOM 1773 C CA . GLN B 1 49 ? 7.113 17.344 24.359 1 97.19 49 GLN B CA 1
ATOM 1774 C C . GLN B 1 49 ? 8.484 17.344 23.688 1 97.19 49 GLN B C 1
ATOM 1776 O O . GLN B 1 49 ? 9.078 18.406 23.469 1 97.19 49 GLN B O 1
ATOM 1781 N N . THR B 1 50 ? 8.898 16.141 23.406 1 97.62 50 THR B N 1
ATOM 1782 C CA . THR B 1 50 ? 10.18 16.031 22.719 1 97.62 50 THR B CA 1
ATOM 1783 C C . THR B 1 50 ? 10.047 16.438 21.25 1 97.62 50 THR B C 1
ATOM 1785 O O . THR B 1 50 ? 9.289 15.828 20.5 1 97.62 50 THR B O 1
ATOM 1788 N N . PRO B 1 51 ? 10.758 17.484 20.875 1 98.06 51 PRO B N 1
ATOM 1789 C CA . PRO B 1 51 ? 10.68 17.906 19.469 1 98.06 51 PRO B CA 1
ATOM 1790 C C . PRO B 1 51 ? 11.359 16.922 18.516 1 98.06 51 PRO B C 1
ATOM 1792 O O . PRO B 1 51 ? 12.141 16.078 18.969 1 98.06 51 PRO B O 1
ATOM 1795 N N . VAL B 1 52 ? 11.047 16.969 17.281 1 98.44 52 VAL B N 1
ATOM 1796 C CA . VAL B 1 52 ? 11.602 16.094 16.25 1 98.44 52 VAL B CA 1
ATOM 1797 C C . VAL B 1 52 ? 12.43 16.938 15.266 1 98.44 52 VAL B C 1
ATOM 1799 O O . VAL B 1 52 ? 11.977 17.984 14.805 1 98.44 52 VAL B O 1
ATOM 1802 N N . PHE B 1 53 ? 13.586 16.469 14.93 1 98 53 PHE B N 1
ATOM 1803 C CA . PHE B 1 53 ? 14.461 17.172 13.992 1 98 53 PHE B CA 1
ATOM 1804 C C . PHE B 1 53 ? 14.094 16.828 12.555 1 98 53 PHE B C 1
ATOM 1806 O O . PHE B 1 53 ? 13.797 15.68 12.234 1 98 53 PHE B O 1
ATOM 1813 N N . SER B 1 54 ? 14.109 17.859 11.82 1 97.5 54 SER B N 1
ATOM 1814 C CA . SER B 1 54 ? 13.852 17.688 10.398 1 97.5 54 SER B CA 1
ATOM 1815 C C . SER B 1 54 ? 15.148 17.719 9.594 1 97.5 54 SER B C 1
ATOM 1817 O O . SER B 1 54 ? 16.031 18.531 9.875 1 97.5 54 SER B O 1
ATOM 1819 N N . LYS B 1 55 ? 15.18 16.891 8.625 1 96.12 55 LYS B N 1
ATOM 1820 C CA . LYS B 1 55 ? 16.375 16.797 7.793 1 96.12 55 LYS B CA 1
ATOM 1821 C C . LYS B 1 55 ? 16.141 17.422 6.422 1 96.12 55 LYS B C 1
ATOM 1823 O O . LYS B 1 55 ? 15.023 17.406 5.91 1 96.12 55 LYS B O 1
ATOM 1828 N N . ALA B 1 56 ? 17.25 17.906 5.863 1 96.25 56 ALA B N 1
ATOM 1829 C CA . ALA B 1 56 ? 17.172 18.469 4.52 1 96.25 56 ALA B CA 1
ATOM 1830 C C . ALA B 1 56 ? 17 17.359 3.477 1 96.25 56 ALA B C 1
ATOM 1832 O O . ALA B 1 56 ? 17.672 16.328 3.535 1 96.25 56 ALA B O 1
ATOM 1833 N N . ARG B 1 57 ? 16.094 17.469 2.566 1 95.25 57 ARG B N 1
ATOM 1834 C CA . ARG B 1 57 ? 15.812 16.453 1.556 1 95.25 57 ARG B CA 1
ATOM 1835 C C . ARG B 1 57 ? 16.812 16.531 0.41 1 95.25 57 ARG B C 1
ATOM 1837 O O . ARG B 1 57 ? 17.109 15.516 -0.227 1 95.25 57 ARG B O 1
ATOM 1844 N N . TYR B 1 58 ? 17.281 17.875 0.186 1 93.94 58 TYR B N 1
ATOM 1845 C CA . TYR B 1 58 ? 18.234 18.094 -0.902 1 93.94 58 TYR B CA 1
ATOM 1846 C C . TYR B 1 58 ? 19.312 19.078 -0.487 1 93.94 58 TYR B C 1
ATOM 1848 O O . TYR B 1 58 ? 19.156 19.828 0.479 1 93.94 58 TYR B O 1
ATOM 1856 N N . THR B 1 59 ? 20.422 19.031 -1.345 1 94.5 59 THR B N 1
ATOM 1857 C CA . THR B 1 59 ? 21.531 19.953 -1.122 1 94.5 59 THR B CA 1
ATOM 1858 C C . THR B 1 59 ? 21.234 21.297 -1.766 1 94.5 59 THR B C 1
ATOM 1860 O O . THR B 1 59 ? 20.812 21.375 -2.922 1 94.5 59 THR B O 1
ATOM 1863 N N . VAL B 1 60 ? 21.406 22.266 -0.935 1 94.75 60 VAL B N 1
ATOM 1864 C CA . VAL B 1 60 ? 21.312 23.625 -1.442 1 94.75 60 VAL B CA 1
ATOM 1865 C C . VAL B 1 60 ? 22.609 24.375 -1.144 1 94.75 60 VAL B C 1
ATOM 1867 O O . VAL B 1 60 ? 22.766 24.938 -0.061 1 94.75 60 VAL B O 1
ATOM 1870 N N . ARG B 1 61 ? 23.438 24.469 -2.129 1 92.56 61 ARG B N 1
ATOM 1871 C CA . ARG B 1 61 ? 24.781 25.016 -1.982 1 92.56 61 ARG B CA 1
ATOM 1872 C C . ARG B 1 61 ? 24.719 26.484 -1.56 1 92.56 61 ARG B C 1
ATOM 1874 O O . ARG B 1 61 ? 25.484 26.906 -0.695 1 92.56 61 ARG B O 1
ATOM 1881 N N . SER B 1 62 ? 23.859 27.344 -2.107 1 93.19 62 SER B N 1
ATOM 1882 C CA . SER B 1 62 ? 23.766 28.781 -1.846 1 93.19 62 SER B CA 1
ATOM 1883 C C . SER B 1 62 ? 23.484 29.062 -0.374 1 93.19 62 SER B C 1
ATOM 1885 O O . SER B 1 62 ? 23.844 30.109 0.152 1 93.19 62 SER B O 1
ATOM 1887 N N . PHE B 1 63 ? 22.969 28 0.254 1 89.38 63 PHE B N 1
ATOM 1888 C CA . PHE B 1 63 ? 22.609 28.172 1.656 1 89.38 63 PHE B CA 1
ATOM 1889 C C . PHE B 1 63 ? 23.531 27.344 2.555 1 89.38 63 PHE B C 1
ATOM 1891 O O . PHE B 1 63 ? 23.391 27.375 3.779 1 89.38 63 PHE B O 1
ATOM 1898 N N . GLY B 1 64 ? 24.391 26.625 1.856 1 91.19 64 GLY B N 1
ATOM 1899 C CA . GLY B 1 64 ? 25.281 25.797 2.66 1 91.19 64 GLY B CA 1
ATOM 1900 C C . GLY B 1 64 ? 24.578 24.625 3.297 1 91.19 64 GLY B C 1
ATOM 1901 O O . GLY B 1 64 ? 24.984 24.141 4.352 1 91.19 64 GLY B O 1
ATOM 1902 N N . ILE B 1 65 ? 23.516 24.266 2.742 1 92.75 65 ILE B N 1
ATOM 1903 C CA . ILE B 1 65 ? 22.719 23.172 3.279 1 92.75 65 ILE B CA 1
ATOM 1904 C C . ILE B 1 65 ? 23.047 21.875 2.525 1 92.75 65 ILE B C 1
ATOM 1906 O O . ILE B 1 65 ? 23.062 21.859 1.293 1 92.75 65 ILE B O 1
ATOM 1910 N N . ARG B 1 66 ? 23.328 20.672 3.242 1 94.81 66 ARG B N 1
ATOM 1911 C CA . ARG B 1 66 ? 23.609 19.359 2.656 1 94.81 66 ARG B CA 1
ATOM 1912 C C . ARG B 1 66 ? 22.438 18.406 2.879 1 94.81 66 ARG B C 1
ATOM 1914 O O . ARG B 1 66 ? 21.734 18.5 3.889 1 94.81 66 ARG B O 1
ATOM 1921 N N . ARG B 1 67 ? 22.312 17.609 1.949 1 95.12 67 ARG B N 1
ATOM 1922 C CA . ARG B 1 67 ? 21.266 16.594 2.074 1 95.12 67 ARG B CA 1
ATOM 1923 C C . ARG B 1 67 ? 21.438 15.789 3.365 1 95.12 67 ARG B C 1
ATOM 1925 O O . ARG B 1 67 ? 22.547 15.43 3.738 1 95.12 67 ARG B O 1
ATOM 1932 N N . ASN B 1 68 ? 20.312 15.555 4.109 1 94.94 68 ASN B N 1
ATOM 1933 C CA . ASN B 1 68 ? 20.219 14.766 5.332 1 94.94 68 ASN B CA 1
ATOM 1934 C C . ASN B 1 68 ? 20.766 15.531 6.535 1 94.94 68 ASN B C 1
ATOM 1936 O O . ASN B 1 68 ? 20.859 14.977 7.629 1 94.94 68 ASN B O 1
ATOM 1940 N N . GLU B 1 69 ? 21.125 16.812 6.305 1 95.44 69 GLU B N 1
ATOM 1941 C CA . GLU B 1 69 ? 21.5 17.672 7.43 1 95.44 69 GLU B CA 1
ATOM 1942 C C . GLU B 1 69 ? 20.281 18.094 8.234 1 95.44 69 GLU B C 1
ATOM 1944 O O . GLU B 1 69 ? 19.234 18.438 7.668 1 95.44 69 GLU B O 1
ATOM 1949 N N . LYS B 1 70 ? 20.406 18.047 9.516 1 97.12 70 LYS B N 1
ATOM 1950 C CA . LYS B 1 70 ? 19.328 18.547 10.359 1 97.12 70 LYS B CA 1
ATOM 1951 C C . LYS B 1 70 ? 19.281 20.062 10.375 1 97.12 70 LYS B C 1
ATOM 1953 O O . LYS B 1 70 ? 20.25 20.719 10.797 1 97.12 70 LYS B O 1
ATOM 1958 N N . ILE B 1 71 ? 18.141 20.641 9.984 1 96.5 71 ILE B N 1
ATOM 1959 C CA . ILE B 1 71 ? 18.156 22.078 9.789 1 96.5 71 ILE B CA 1
ATOM 1960 C C . ILE B 1 71 ? 16.984 22.719 10.523 1 96.5 71 ILE B C 1
ATOM 1962 O O . ILE B 1 71 ? 16.891 23.938 10.617 1 96.5 71 ILE B O 1
ATOM 1966 N N . ALA B 1 72 ? 16.109 21.875 10.977 1 97.94 72 ALA B N 1
ATOM 1967 C CA . ALA B 1 72 ? 14.898 22.406 11.609 1 97.94 72 ALA B CA 1
ATOM 1968 C C . ALA B 1 72 ? 14.398 21.453 12.695 1 97.94 72 ALA B C 1
ATOM 1970 O O . ALA B 1 72 ? 14.883 20.328 12.82 1 97.94 72 ALA B O 1
ATOM 1971 N N . VAL B 1 73 ? 13.562 21.969 13.539 1 98.5 73 VAL B N 1
ATOM 1972 C CA . VAL B 1 73 ? 12.914 21.203 14.594 1 98.5 73 VAL B CA 1
ATOM 1973 C C . VAL B 1 73 ? 11.43 21.547 14.648 1 98.5 73 VAL B C 1
ATOM 1975 O O . VAL B 1 73 ? 11.047 22.688 14.375 1 98.5 73 VAL B O 1
ATOM 1978 N N . HIS B 1 74 ? 10.625 20.547 14.93 1 98.69 74 HIS B N 1
ATOM 1979 C CA . HIS B 1 74 ? 9.188 20.797 15.008 1 98.69 74 HIS B CA 1
ATOM 1980 C C . HIS B 1 74 ? 8.531 19.938 16.078 1 98.69 74 HIS B C 1
ATOM 1982 O O . HIS B 1 74 ? 9.141 18.984 16.578 1 98.69 74 HIS B O 1
ATOM 1988 N N . CYS B 1 75 ? 7.426 20.297 16.484 1 98.62 75 CYS B N 1
ATOM 1989 C CA . CYS B 1 75 ? 6.602 19.578 17.453 1 98.62 75 CYS B CA 1
ATOM 1990 C C . CYS B 1 75 ? 5.121 19.719 17.125 1 98.62 75 CYS B C 1
ATOM 1992 O O . CYS B 1 75 ? 4.672 20.797 16.703 1 98.62 75 CYS B O 1
ATOM 1994 N N . THR B 1 76 ? 4.371 18.641 17.281 1 98.62 76 THR B N 1
ATOM 1995 C CA . THR B 1 76 ? 2.932 18.625 17.062 1 98.62 76 THR B CA 1
ATOM 1996 C C . THR B 1 76 ? 2.178 18.469 18.375 1 98.62 76 THR B C 1
ATOM 1998 O O . THR B 1 76 ? 2.453 17.547 19.141 1 98.62 76 THR B O 1
ATOM 2001 N N . VAL B 1 77 ? 1.36 19.406 18.625 1 98.19 77 VAL B N 1
ATOM 2002 C CA . VAL B 1 77 ? 0.577 19.375 19.844 1 98.19 77 VAL B CA 1
ATOM 2003 C C . VAL B 1 77 ? -0.911 19.297 19.516 1 98.19 77 VAL B C 1
ATOM 2005 O O . VAL B 1 77 ? -1.333 19.719 18.438 1 98.19 77 VAL B O 1
ATOM 2008 N N . ARG B 1 78 ? -1.667 18.703 20.469 1 97.81 78 ARG B N 1
ATOM 2009 C CA . ARG B 1 78 ? -3.098 18.5 20.25 1 97.81 78 ARG B CA 1
ATOM 2010 C C . ARG B 1 78 ? -3.893 18.875 21.5 1 97.81 78 ARG B C 1
ATOM 2012 O O . ARG B 1 78 ? -3.316 19.062 22.578 1 97.81 78 ARG B O 1
ATOM 2019 N N . GLY B 1 79 ? -5.18 19.047 21.297 1 96.19 79 GLY B N 1
ATOM 2020 C CA . GLY B 1 79 ? -6.094 19.234 22.406 1 96.19 79 GLY B CA 1
ATOM 2021 C C . GLY B 1 79 ? -5.957 20.609 23.062 1 96.19 79 GLY B C 1
ATOM 2022 O O . GLY B 1 79 ? -5.734 21.594 22.375 1 96.19 79 GLY B O 1
ATOM 2023 N N . ALA B 1 80 ? -6.172 20.578 24.344 1 96.62 80 ALA B N 1
ATOM 2024 C CA . ALA B 1 80 ? -6.207 21.828 25.109 1 96.62 80 ALA B CA 1
ATOM 2025 C C . ALA B 1 80 ? -4.867 22.547 25.031 1 96.62 80 ALA B C 1
ATOM 2027 O O . ALA B 1 80 ? -4.824 23.781 24.969 1 96.62 80 ALA B O 1
ATOM 2028 N N . LYS B 1 81 ? -3.842 21.781 25.016 1 96.38 81 LYS B N 1
ATOM 2029 C CA . LYS B 1 81 ? -2.51 22.375 24.938 1 96.38 81 LYS B CA 1
ATOM 2030 C C . LYS B 1 81 ? -2.326 23.141 23.625 1 96.38 81 LYS B C 1
ATOM 2032 O O . LYS B 1 81 ? -1.771 24.234 23.609 1 96.38 81 LYS B O 1
ATOM 2037 N N . ALA B 1 82 ? -2.775 22.531 22.578 1 97.88 82 ALA B N 1
ATOM 2038 C CA . ALA B 1 82 ? -2.703 23.172 21.266 1 97.88 82 ALA B CA 1
ATOM 2039 C C . ALA B 1 82 ? -3.482 24.484 21.25 1 97.88 82 ALA B C 1
ATOM 2041 O O . ALA B 1 82 ? -3.002 25.5 20.734 1 97.88 82 ALA B O 1
ATOM 2042 N N . GLU B 1 83 ? -4.613 24.438 21.828 1 96.81 83 GLU B N 1
ATOM 2043 C CA . GLU B 1 83 ? -5.453 25.625 21.859 1 96.81 83 GLU B CA 1
ATOM 2044 C C . GLU B 1 83 ? -4.793 26.734 22.672 1 96.81 83 GLU B C 1
ATOM 2046 O O . GLU B 1 83 ? -4.832 27.906 22.281 1 96.81 83 GLU B O 1
ATOM 2051 N N . GLU B 1 84 ? -4.242 26.375 23.75 1 96.69 84 GLU B N 1
ATOM 2052 C CA . GLU B 1 84 ? -3.584 27.344 24.609 1 96.69 84 GLU B CA 1
ATOM 2053 C C . GLU B 1 84 ? -2.402 28 23.891 1 96.69 84 GLU B C 1
ATOM 2055 O O . GLU B 1 84 ? -2.273 29.234 23.891 1 96.69 84 GLU B O 1
ATOM 2060 N N . ILE B 1 85 ? -1.558 27.219 23.344 1 96.94 85 ILE B N 1
ATOM 2061 C CA . ILE B 1 85 ? -0.369 27.734 22.672 1 96.94 85 ILE B CA 1
ATOM 2062 C C . ILE B 1 85 ? -0.782 28.594 21.469 1 96.94 85 ILE B C 1
ATOM 2064 O O . ILE B 1 85 ? -0.186 29.641 21.219 1 96.94 85 ILE B O 1
ATOM 2068 N N . LEU B 1 86 ? -1.751 28.141 20.781 1 97.69 86 LEU B N 1
ATOM 2069 C CA . LEU B 1 86 ? -2.252 28.906 19.641 1 97.69 86 LEU B CA 1
ATOM 2070 C C . LEU B 1 86 ? -2.766 30.266 20.078 1 97.69 86 LEU B C 1
ATOM 2072 O O . LEU B 1 86 ? -2.482 31.281 19.438 1 97.69 86 LEU B O 1
ATOM 2076 N N . GLU B 1 87 ? -3.506 30.219 21.125 1 96.62 87 GLU B N 1
ATOM 2077 C CA . GLU B 1 87 ? -4.035 31.469 21.656 1 96.62 87 GLU B CA 1
ATOM 2078 C C . GLU B 1 87 ? -2.91 32.469 21.984 1 96.62 87 GLU B C 1
ATOM 2080 O O . GLU B 1 87 ? -2.996 33.625 21.641 1 96.62 87 GLU B O 1
ATOM 2085 N N . LYS B 1 88 ? -1.919 32.031 22.594 1 96.62 88 LYS B N 1
ATOM 2086 C CA . LYS B 1 88 ? -0.763 32.875 22.891 1 96.62 88 LYS B CA 1
ATOM 2087 C C . LYS B 1 88 ? -0.139 33.406 21.609 1 96.62 88 LYS B C 1
ATOM 2089 O O . LYS B 1 88 ? 0.216 34.594 21.547 1 96.62 88 LYS B O 1
ATOM 2094 N N . GLY B 1 89 ? 0.003 32.562 20.609 1 97.25 89 GLY B N 1
ATOM 2095 C CA . GLY B 1 89 ? 0.56 32.969 19.344 1 97.25 89 GLY B CA 1
ATOM 2096 C C . GLY B 1 89 ? -0.288 34.031 18.641 1 97.25 89 GLY B C 1
ATOM 2097 O O . GLY B 1 89 ? 0.237 35 18.109 1 97.25 89 GLY B O 1
ATOM 2098 N N . LEU B 1 90 ? -1.566 33.812 18.641 1 96.88 90 LEU B N 1
ATOM 2099 C CA . LEU B 1 90 ? -2.48 34.75 17.984 1 96.88 90 LEU B CA 1
ATOM 2100 C C . LEU B 1 90 ? -2.506 36.094 18.719 1 96.88 90 LEU B C 1
ATOM 2102 O O . LEU B 1 90 ? -2.645 37.125 18.094 1 96.88 90 LEU B O 1
ATOM 2106 N N . LYS B 1 91 ? -2.43 36.031 20 1 96.69 91 LYS B N 1
ATOM 2107 C CA . LYS B 1 91 ? -2.365 37.25 20.781 1 96.69 91 LYS B CA 1
ATOM 2108 C C . LYS B 1 91 ? -1.165 38.094 20.375 1 96.69 91 LYS B C 1
ATOM 2110 O O . LYS B 1 91 ? -1.27 39.312 20.281 1 96.69 91 LYS B O 1
ATOM 2115 N N . VAL B 1 92 ? -0.058 37.438 20.172 1 96.75 92 VAL B N 1
ATOM 2116 C CA . VAL B 1 92 ? 1.146 38.156 19.75 1 96.75 92 VAL B CA 1
ATOM 2117 C C . VAL B 1 92 ? 0.888 38.844 18.422 1 96.75 92 VAL B C 1
ATOM 2119 O O . VAL B 1 92 ? 1.418 39.938 18.156 1 96.75 92 VAL B O 1
ATOM 2122 N N . ARG B 1 93 ? 0.099 38.344 17.609 1 95.19 93 ARG B N 1
ATOM 2123 C CA . ARG B 1 93 ? -0.226 38.875 16.297 1 95.19 93 ARG B CA 1
ATOM 2124 C C . ARG B 1 93 ? -1.479 39.75 16.359 1 95.19 93 ARG B C 1
ATOM 2126 O O . ARG B 1 93 ? -2.062 40.094 15.336 1 95.19 93 ARG B O 1
ATOM 2133 N N . GLU B 1 94 ? -1.97 39.969 17.578 1 95.25 94 GLU B N 1
ATOM 2134 C CA . GLU B 1 94 ? -3.166 40.781 17.812 1 95.25 94 GLU B CA 1
ATOM 2135 C C . GLU B 1 94 ? -4.371 40.188 17.078 1 95.25 94 GLU B C 1
ATOM 2137 O O . GLU B 1 94 ? -5.195 40.938 16.547 1 95.25 94 GLU B O 1
ATOM 2142 N N . TYR B 1 95 ? -4.41 38.969 16.812 1 94.94 95 TYR B N 1
ATOM 2143 C CA . TYR B 1 95 ? -5.5 38.219 16.219 1 94.94 95 TYR B CA 1
ATOM 2144 C C . TYR B 1 95 ? -5.738 38.656 14.773 1 94.94 95 TYR B C 1
ATOM 2146 O O . TYR B 1 95 ? -6.875 38.625 14.297 1 94.94 95 TYR B O 1
ATOM 2154 N N . GLU B 1 96 ? -4.629 39 14.156 1 95 96 GLU B N 1
ATOM 2155 C CA . GLU B 1 96 ? -4.75 39.406 12.758 1 95 96 GLU B CA 1
ATOM 2156 C C . GLU B 1 96 ? -4.062 38.406 11.828 1 95 96 GLU B C 1
ATOM 2158 O O . GLU B 1 96 ? -2.879 38.125 12.008 1 95 96 GLU B O 1
ATOM 2163 N N . LEU B 1 97 ? -4.84 37.938 10.953 1 96.38 97 LEU B N 1
ATOM 2164 C CA . LEU B 1 97 ? -4.332 37.094 9.875 1 96.38 97 LEU B CA 1
ATOM 2165 C C . LEU B 1 97 ? -4.855 37.562 8.523 1 96.38 97 LEU B C 1
ATOM 2167 O O . LEU B 1 97 ? -5.973 38.062 8.43 1 96.38 97 LEU B O 1
ATOM 2171 N N . ARG B 1 98 ? -4.023 37.344 7.551 1 96.25 98 ARG B N 1
ATOM 2172 C CA . ARG B 1 98 ? -4.406 37.719 6.188 1 96.25 98 ARG B CA 1
ATOM 2173 C C . ARG B 1 98 ? -4.98 36.5 5.457 1 96.25 98 ARG B C 1
ATOM 2175 O O . ARG B 1 98 ? -4.824 35.375 5.902 1 96.25 98 ARG B O 1
ATOM 2182 N N . LYS B 1 99 ? -5.582 36.844 4.359 1 96.38 99 LYS B N 1
ATOM 2183 C CA . LYS B 1 99 ? -6.172 35.781 3.527 1 96.38 99 LYS B CA 1
ATOM 2184 C C . LYS B 1 99 ? -5.125 34.75 3.111 1 96.38 99 LYS B C 1
ATOM 2186 O O . LYS B 1 99 ? -5.406 33.562 3.07 1 96.38 99 LYS B O 1
ATOM 2191 N N . ASN B 1 100 ? -3.994 35.219 2.805 1 97.19 100 ASN B N 1
ATOM 2192 C CA . ASN B 1 100 ? -2.936 34.344 2.297 1 97.19 100 ASN B CA 1
ATOM 2193 C C . ASN B 1 100 ? -2.395 33.438 3.389 1 97.19 100 ASN B C 1
ATOM 2195 O O . ASN B 1 100 ? -1.655 32.469 3.102 1 97.19 100 ASN B O 1
ATOM 2199 N N . ASN B 1 101 ? -2.742 33.688 4.586 1 97.88 101 ASN B N 1
ATOM 2200 C CA . ASN B 1 101 ? -2.336 32.812 5.68 1 97.88 101 ASN B CA 1
ATOM 2201 C C . ASN B 1 101 ? -3.139 31.516 5.688 1 97.88 101 ASN B C 1
ATOM 2203 O O . ASN B 1 101 ? -2.764 30.547 6.355 1 97.88 101 ASN B O 1
ATOM 2207 N N . PHE B 1 102 ? -4.238 31.547 4.93 1 98.25 102 PHE B N 1
ATOM 2208 C CA . PHE B 1 102 ? -5.133 30.406 4.891 1 98.25 102 PHE B CA 1
ATOM 2209 C C . PHE B 1 102 ? -4.922 29.594 3.613 1 98.25 102 PHE B C 1
ATOM 2211 O O . PHE B 1 102 ? -4.762 30.172 2.533 1 98.25 102 PHE B O 1
ATOM 2218 N N . SER B 1 103 ? -4.848 28.359 3.797 1 97.75 103 SER B N 1
ATOM 2219 C CA . SER B 1 103 ? -4.656 27.484 2.643 1 97.75 103 SER B CA 1
ATOM 2220 C C . SER B 1 103 ? -5.984 27.141 1.979 1 97.75 103 SER B C 1
ATOM 2222 O O . SER B 1 103 ? -7.043 27.297 2.592 1 97.75 103 SER B O 1
ATOM 2224 N N . ASP B 1 104 ? -5.887 26.484 0.773 1 96.5 104 ASP B N 1
ATOM 2225 C CA . ASP B 1 104 ? -7.07 26.031 0.041 1 96.5 104 ASP B CA 1
ATOM 2226 C C . ASP B 1 104 ? -7.684 24.797 0.688 1 96.5 104 ASP B C 1
ATOM 2228 O O . ASP B 1 104 ? -8.852 24.484 0.448 1 96.5 104 ASP B O 1
ATOM 2232 N N . THR B 1 105 ? -6.93 24.156 1.502 1 95 105 THR B N 1
ATOM 2233 C CA . THR B 1 105 ? -7.414 22.938 2.123 1 95 105 THR B CA 1
ATOM 2234 C C . THR B 1 105 ? -7.949 23.203 3.523 1 95 105 THR B C 1
ATOM 2236 O O . THR B 1 105 ? -8.125 22.281 4.32 1 95 105 THR B O 1
ATOM 2239 N N . GLY B 1 106 ? -8.07 24.484 3.9 1 96.19 106 GLY B N 1
ATOM 2240 C CA . GLY B 1 106 ? -8.773 24.859 5.117 1 96.19 106 GLY B CA 1
ATOM 2241 C C . GLY B 1 106 ? -7.867 24.922 6.332 1 96.19 106 GLY B C 1
ATOM 2242 O O . GLY B 1 106 ? -8.344 24.891 7.469 1 96.19 106 GLY B O 1
ATOM 2243 N N . ASN B 1 107 ? -6.617 24.922 6.121 1 97.94 107 ASN B N 1
ATOM 2244 C CA . ASN B 1 107 ? -5.648 25.125 7.195 1 97.94 107 ASN B CA 1
ATOM 2245 C C . ASN B 1 107 ? -5.07 26.531 7.176 1 97.94 107 ASN B C 1
ATOM 2247 O O . ASN B 1 107 ? -5.316 27.297 6.242 1 97.94 107 ASN B O 1
ATOM 2251 N N . PHE B 1 108 ? -4.387 26.906 8.227 1 98.25 108 PHE B N 1
ATOM 2252 C CA . PHE B 1 108 ? -3.775 28.219 8.211 1 98.25 108 PHE B CA 1
ATOM 2253 C C . PHE B 1 108 ? -2.514 28.25 9.062 1 98.25 108 PHE B C 1
ATOM 2255 O O . PHE B 1 108 ? -2.268 27.328 9.844 1 98.25 108 PHE B O 1
ATOM 2262 N N . GLY B 1 109 ? -1.727 29.188 8.859 1 98.38 109 GLY B N 1
ATOM 2263 C CA . GLY B 1 109 ? -0.467 29.344 9.57 1 98.38 109 GLY B CA 1
ATOM 2264 C C . GLY B 1 109 ? -0.001 30.781 9.68 1 98.38 109 GLY B C 1
ATOM 2265 O O . GLY B 1 109 ? -0.517 31.656 8.984 1 98.38 109 GLY B O 1
ATOM 2266 N N . PHE B 1 110 ? 0.887 31.016 10.539 1 98.12 110 PHE B N 1
ATOM 2267 C CA . PHE B 1 110 ? 1.51 32.312 10.75 1 98.12 110 PHE B CA 1
ATOM 2268 C C . PHE B 1 110 ? 2.818 32.188 11.516 1 98.12 110 PHE B C 1
ATOM 2270 O O . PHE B 1 110 ? 3.115 31.109 12.055 1 98.12 110 PHE B O 1
ATOM 2277 N N . GLY B 1 111 ? 3.555 33.188 11.531 1 97.69 111 GLY B N 1
ATOM 2278 C CA . GLY B 1 111 ? 4.824 33.188 12.242 1 97.69 111 GLY B CA 1
ATOM 2279 C C . GLY B 1 111 ? 4.988 34.344 13.211 1 97.69 111 GLY B C 1
ATOM 2280 O O . GLY B 1 111 ? 4.309 35.344 13.078 1 97.69 111 GLY B O 1
ATOM 2281 N N . ILE B 1 112 ? 5.785 34.125 14.086 1 96.69 112 ILE B N 1
ATOM 2282 C CA . ILE B 1 112 ? 6.215 35.219 14.977 1 96.69 112 ILE B CA 1
ATOM 2283 C C . ILE B 1 112 ? 7.734 35.344 14.906 1 96.69 112 ILE B C 1
ATOM 2285 O O . ILE B 1 112 ? 8.445 34.406 14.594 1 96.69 112 ILE B O 1
ATOM 2289 N N . GLN B 1 113 ? 8.195 36.5 15.195 1 95.69 113 GLN B N 1
ATOM 2290 C CA . GLN B 1 113 ? 9.617 36.781 15.023 1 95.69 113 GLN B CA 1
ATOM 2291 C C . GLN B 1 113 ? 10.422 36.344 16.25 1 95.69 113 GLN B C 1
ATOM 2293 O O . GLN B 1 113 ? 11.578 35.938 16.125 1 95.69 113 GLN B O 1
ATOM 2298 N N . GLU B 1 114 ? 9.789 36.5 17.375 1 95.44 114 GLU B N 1
ATOM 2299 C CA . GLU B 1 114 ? 10.492 36.156 18.609 1 95.44 114 GLU B CA 1
ATOM 2300 C C . GLU B 1 114 ? 9.656 35.219 19.469 1 95.44 114 GLU B C 1
ATOM 2302 O O . GLU B 1 114 ? 8.539 35.594 19.875 1 95.44 114 GLU B O 1
ATOM 2307 N N . HIS B 1 115 ? 10.25 34.188 19.844 1 95 115 HIS B N 1
ATOM 2308 C CA . HI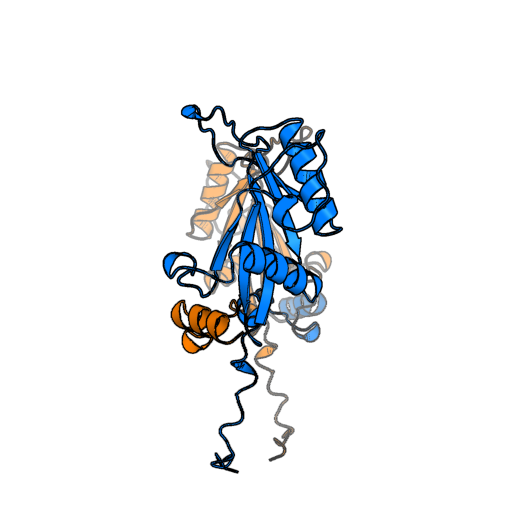S B 1 115 ? 9.523 33.219 20.656 1 95 115 HIS B CA 1
ATOM 2309 C C . HIS B 1 115 ? 9.266 33.75 22.062 1 95 115 HIS B C 1
ATOM 2311 O O . HIS B 1 115 ? 8.352 33.281 22.75 1 95 115 HIS B O 1
ATOM 2317 N N . ILE B 1 116 ? 9.992 34.625 22.484 1 93.25 116 ILE B N 1
ATOM 2318 C CA . ILE B 1 116 ? 9.844 35.156 23.844 1 93.25 116 ILE B CA 1
ATOM 2319 C C . ILE B 1 116 ? 8.516 35.906 23.953 1 93.25 116 ILE B C 1
ATOM 2321 O O . ILE B 1 116 ? 8.008 36.125 25.062 1 93.25 116 ILE B O 1
ATOM 2325 N N . ASP B 1 117 ? 8.023 36.375 22.844 1 94.88 117 ASP B N 1
ATOM 2326 C CA . ASP B 1 117 ? 6.742 37.062 22.859 1 94.88 117 ASP B CA 1
ATOM 2327 C C . ASP B 1 117 ? 5.621 36.125 23.328 1 94.88 117 ASP B C 1
ATOM 2329 O O . ASP B 1 117 ? 4.535 36.594 23.688 1 94.88 117 ASP B O 1
ATOM 2333 N N . LEU B 1 118 ? 5.906 34.844 23.422 1 94.56 118 LEU B N 1
ATOM 2334 C CA . LEU B 1 118 ? 4.906 33.875 23.844 1 94.56 118 LEU B CA 1
ATOM 2335 C C . LEU B 1 118 ? 4.898 33.719 25.359 1 94.56 118 LEU B C 1
ATOM 2337 O O . LEU B 1 118 ? 4.164 32.875 25.891 1 94.56 118 LEU B O 1
ATOM 2341 N N . GLY B 1 119 ? 5.691 34.375 26 1 87.69 119 GLY B N 1
ATOM 2342 C CA . GLY B 1 119 ? 5.73 34.312 27.453 1 87.69 119 GLY B CA 1
ATOM 2343 C C . GLY B 1 119 ? 6.828 33.406 27.984 1 87.69 119 GLY B C 1
ATOM 2344 O O . GLY B 1 119 ? 6.785 33 29.156 1 87.69 119 GLY B O 1
ATOM 2345 N N . ILE B 1 120 ? 7.605 33.094 27.172 1 85.12 120 ILE B N 1
ATOM 2346 C CA . ILE B 1 120 ? 8.742 32.281 27.609 1 85.12 120 ILE B CA 1
ATOM 2347 C C . ILE B 1 120 ? 9.828 33.188 28.172 1 85.12 120 ILE B C 1
ATOM 2349 O O . ILE B 1 120 ? 10.094 34.25 27.625 1 85.12 120 ILE B O 1
ATOM 2353 N N . LYS B 1 121 ? 10.336 32.719 29.203 1 85.69 121 LYS B N 1
ATOM 2354 C CA . LYS B 1 121 ? 11.398 33.5 29.844 1 85.69 121 LYS B CA 1
ATOM 2355 C C . LYS B 1 121 ? 12.617 33.625 28.938 1 85.69 121 LYS B C 1
ATOM 2357 O O . LYS B 1 121 ? 13 32.656 28.266 1 85.69 121 LYS B O 1
ATOM 2362 N N . TYR B 1 122 ? 13.125 34.906 28.969 1 86.69 122 TYR B N 1
ATOM 2363 C CA . TYR B 1 122 ? 14.305 35.125 28.156 1 86.69 122 TYR B CA 1
ATOM 2364 C C . TYR B 1 122 ? 15.523 34.406 28.719 1 86.69 122 TYR B C 1
ATOM 2366 O O . TYR B 1 122 ? 15.789 34.5 29.922 1 86.69 122 TYR B O 1
ATOM 2374 N N . ASP B 1 123 ? 16.203 33.625 27.859 1 87.75 123 ASP B N 1
ATOM 2375 C CA . ASP B 1 123 ? 17.469 32.969 28.156 1 87.75 123 ASP B CA 1
ATOM 2376 C C . ASP B 1 123 ? 18.547 33.375 27.172 1 87.75 123 ASP B C 1
ATOM 2378 O O . ASP B 1 123 ? 18.5 33 26 1 87.75 123 ASP B O 1
ATOM 2382 N N . PRO B 1 124 ? 19.547 34.188 27.641 1 88.81 124 PRO B N 1
ATOM 2383 C CA . PRO B 1 124 ? 20.594 34.656 26.734 1 88.81 124 PRO B CA 1
ATOM 2384 C C . PRO B 1 124 ? 21.359 33.5 26.062 1 88.81 124 PRO B C 1
ATOM 2386 O O . PRO B 1 124 ? 21.891 33.656 24.969 1 88.81 124 PRO B O 1
ATOM 2389 N N . SER B 1 125 ? 21.359 32.375 26.734 1 91.06 125 SER B N 1
ATOM 2390 C CA . SER B 1 125 ? 22.125 31.25 26.188 1 91.06 125 SER B CA 1
ATOM 2391 C C . SER B 1 125 ? 21.406 30.656 24.969 1 91.06 125 SER B C 1
ATOM 2393 O O . SER B 1 125 ? 22.047 30 24.141 1 91.06 125 SER B O 1
ATOM 2395 N N . ILE B 1 126 ? 20.203 30.859 24.828 1 89.12 126 ILE B N 1
ATOM 2396 C CA . ILE B 1 126 ? 19.422 30.219 23.766 1 89.12 126 ILE B CA 1
ATOM 2397 C C . ILE B 1 126 ? 19.297 31.188 22.578 1 89.12 126 ILE B C 1
ATOM 2399 O O . ILE B 1 126 ? 19.375 30.781 21.422 1 89.12 126 ILE B O 1
ATOM 2403 N N . GLY B 1 127 ? 19.219 32.438 22.859 1 89.56 127 GLY B N 1
ATOM 2404 C CA . GLY B 1 127 ? 18.984 33.406 21.797 1 89.56 127 GLY B CA 1
ATOM 2405 C C . GLY B 1 127 ? 17.516 33.531 21.453 1 89.56 127 GLY B C 1
ATOM 2406 O O . GLY B 1 127 ? 16.641 33.125 22.219 1 89.56 127 GLY B O 1
ATOM 2407 N N . ILE B 1 128 ? 17.266 34.312 20.344 1 93.31 128 ILE B N 1
ATOM 2408 C CA . ILE B 1 128 ? 15.914 34.594 19.891 1 93.31 128 ILE B CA 1
ATOM 2409 C C . ILE B 1 128 ? 15.609 33.812 18.609 1 93.31 128 ILE B C 1
ATOM 2411 O O . ILE B 1 128 ? 16.422 33.812 17.688 1 93.31 128 ILE B O 1
ATOM 2415 N N . TYR B 1 129 ? 14.477 33.219 18.641 1 96.06 129 TYR B N 1
ATOM 2416 C CA . TYR B 1 129 ? 14.086 32.438 17.484 1 96.06 129 TYR B CA 1
ATOM 2417 C C . TYR B 1 129 ? 12.734 32.875 16.938 1 96.06 129 TYR B C 1
ATOM 2419 O O . TYR B 1 129 ? 11.844 33.25 17.703 1 96.06 129 TYR B O 1
ATOM 2427 N N . GLY B 1 130 ? 12.672 32.812 15.578 1 96.56 130 GLY B N 1
ATOM 2428 C CA . GLY B 1 130 ? 11.344 32.844 14.977 1 96.56 130 GLY B CA 1
ATOM 2429 C C . GLY B 1 130 ? 10.625 31.5 15.07 1 96.56 130 GLY B C 1
ATOM 2430 O O . GLY B 1 130 ? 11.266 30.453 15.109 1 96.56 130 GLY B O 1
ATOM 2431 N N . LEU B 1 131 ? 9.367 31.562 15.125 1 97.56 131 LEU B N 1
ATOM 2432 C CA . LEU B 1 131 ? 8.555 30.375 15.297 1 97.56 131 LEU B CA 1
ATOM 2433 C C . LEU B 1 131 ? 7.352 30.391 14.352 1 97.56 131 LEU B C 1
ATOM 2435 O O . LEU B 1 131 ? 6.684 31.422 14.219 1 97.56 131 LEU B O 1
ATOM 2439 N N . ASP B 1 132 ? 7.145 29.312 13.703 1 98.25 132 ASP B N 1
ATOM 2440 C CA . ASP B 1 132 ? 6.012 29.203 12.789 1 98.25 132 ASP B CA 1
ATOM 2441 C C . ASP B 1 132 ? 4.922 28.297 13.359 1 98.25 132 ASP B C 1
ATOM 2443 O O . ASP B 1 132 ? 5.223 27.266 13.945 1 98.25 132 ASP B O 1
ATOM 2447 N N . PHE B 1 133 ? 3.711 28.75 13.227 1 98.62 133 PHE B N 1
ATOM 2448 C CA . PHE B 1 133 ? 2.518 28.016 13.617 1 98.62 133 PHE B CA 1
ATOM 2449 C C . PHE B 1 133 ? 1.793 27.469 12.383 1 98.62 133 PHE B C 1
ATOM 2451 O O . PHE B 1 133 ? 1.589 28.203 11.414 1 98.62 133 PHE B O 1
ATOM 2458 N N . TYR B 1 134 ? 1.5 26.234 12.422 1 98.69 134 TYR B N 1
ATOM 2459 C CA . TYR B 1 134 ? 0.639 25.641 11.398 1 98.69 134 TYR B CA 1
ATOM 2460 C C . TYR B 1 134 ? -0.533 24.906 12.039 1 98.69 134 TYR B C 1
ATOM 2462 O O . TYR B 1 134 ? -0.34 23.922 12.742 1 98.69 134 TYR B O 1
ATOM 2470 N N . VAL B 1 135 ? -1.738 25.375 11.766 1 98.62 135 VAL B N 1
ATOM 2471 C CA . VAL B 1 135 ? -2.953 24.859 12.391 1 98.62 135 VAL B CA 1
ATOM 2472 C C . VAL B 1 135 ? -3.729 24.016 11.391 1 98.62 135 VAL B C 1
ATOM 2474 O O . VAL B 1 135 ? -4.082 24.484 10.312 1 98.62 135 VAL B O 1
ATOM 2477 N N . VAL B 1 136 ? -3.939 22.828 11.75 1 98.06 136 VAL B N 1
ATOM 2478 C CA . VAL B 1 136 ? -4.742 21.922 10.938 1 98.06 136 VAL B CA 1
ATOM 2479 C C . VAL B 1 136 ? -6.156 21.828 11.508 1 98.06 136 VAL B C 1
ATOM 2481 O O . VAL B 1 136 ? -6.34 21.438 12.656 1 98.06 136 VAL B O 1
ATOM 2484 N N . LEU B 1 137 ? -7.094 22.203 10.734 1 97.31 137 LEU B N 1
ATOM 2485 C CA . LEU B 1 137 ? -8.492 22.109 11.125 1 97.31 137 LEU B CA 1
ATOM 2486 C C . LEU B 1 137 ? -9.102 20.781 10.656 1 97.31 137 LEU B C 1
ATOM 2488 O O . LEU B 1 137 ? -8.57 20.141 9.75 1 97.31 137 LEU B O 1
ATOM 2492 N N . GLY B 1 138 ? -10.125 20.406 11.297 1 95.88 138 GLY B N 1
ATOM 2493 C CA . GLY B 1 138 ? -10.867 19.219 10.922 1 95.88 138 GLY B CA 1
ATOM 2494 C C . GLY B 1 138 ? -12.297 19.219 11.43 1 95.88 138 GLY B C 1
ATOM 2495 O O . GLY B 1 138 ? -12.734 20.172 12.078 1 95.88 138 GLY B O 1
ATOM 2496 N N . ARG B 1 139 ? -13.07 18.234 11.102 1 94.62 139 ARG B N 1
ATOM 2497 C CA . ARG B 1 139 ? -14.43 18 11.594 1 94.62 139 ARG B CA 1
ATOM 2498 C C . ARG B 1 139 ? -14.711 16.5 11.719 1 94.62 139 ARG B C 1
ATOM 2500 O O . ARG B 1 139 ? -13.969 15.672 11.18 1 94.62 139 ARG B O 1
ATOM 2507 N N . PRO B 1 140 ? -15.719 16.219 12.531 1 93.25 140 PRO B N 1
ATOM 2508 C CA . PRO B 1 140 ? -16.047 14.789 12.641 1 93.25 140 PRO B CA 1
ATOM 2509 C C . PRO B 1 140 ? -16.219 14.109 11.289 1 93.25 140 PRO B C 1
ATOM 2511 O O . PRO B 1 140 ? -16.844 14.672 10.391 1 93.25 140 PRO B O 1
ATOM 2514 N N . GLY B 1 141 ? -15.57 12.875 11.086 1 90.38 141 GLY B N 1
ATOM 2515 C CA . GLY B 1 141 ? -15.664 12.125 9.844 1 90.38 141 GLY B CA 1
ATOM 2516 C C . GLY B 1 141 ? -14.422 12.242 8.984 1 90.38 141 GLY B C 1
ATOM 2517 O O . GLY B 1 141 ? -14.258 11.484 8.023 1 90.38 141 GLY B O 1
ATOM 2518 N N . PHE B 1 142 ? -13.516 13.203 9.289 1 91.38 142 PHE B N 1
ATOM 2519 C CA . PHE B 1 142 ? -12.312 13.422 8.492 1 91.38 142 PHE B CA 1
ATOM 2520 C C . PHE B 1 142 ? -11.43 12.18 8.484 1 91.38 142 PHE B C 1
ATOM 2522 O O . PHE B 1 142 ? -10.703 11.93 7.527 1 91.38 142 PHE B O 1
ATOM 2529 N N . SER B 1 143 ? -11.578 11.398 9.523 1 89.06 143 SER B N 1
ATOM 2530 C CA . SER B 1 143 ? -10.719 10.234 9.672 1 89.06 143 SER B CA 1
ATOM 2531 C C . SER B 1 143 ? -11.039 9.172 8.617 1 89.06 143 SER B C 1
ATOM 2533 O O . SER B 1 143 ? -10.242 8.266 8.383 1 89.06 143 SER B O 1
ATOM 2535 N N . ILE B 1 144 ? -12.219 9.188 8.008 1 87.06 144 ILE B N 1
ATOM 2536 C CA . ILE B 1 144 ? -12.641 8.227 7 1 87.06 144 ILE B CA 1
ATOM 2537 C C . ILE B 1 144 ? -11.641 8.203 5.848 1 87.06 144 ILE B C 1
ATOM 2539 O O . ILE B 1 144 ? -11.328 7.141 5.309 1 87.06 144 ILE B O 1
ATOM 2543 N N . ALA B 1 145 ? -11.164 9.359 5.531 1 87.25 145 ALA B N 1
ATOM 2544 C CA . ALA B 1 145 ? -10.219 9.461 4.426 1 87.25 145 ALA B CA 1
ATOM 2545 C C . ALA B 1 145 ? -8.914 8.742 4.754 1 87.25 145 ALA B C 1
ATOM 2547 O O . ALA B 1 145 ? -8.156 8.375 3.85 1 87.25 145 ALA B O 1
ATOM 2548 N N . ASP B 1 146 ? -8.719 8.57 5.977 1 85.56 146 ASP B N 1
ATOM 2549 C CA . ASP B 1 146 ? -7.469 7.941 6.402 1 85.56 146 ASP B CA 1
ATOM 2550 C C . ASP B 1 146 ? -7.633 6.43 6.543 1 85.56 146 ASP B C 1
ATOM 2552 O O . ASP B 1 146 ? -6.66 5.711 6.773 1 85.56 146 ASP B O 1
ATOM 2556 N N . LYS B 1 147 ? -8.875 5.926 6.449 1 81 147 LYS B N 1
ATOM 2557 C CA . LYS B 1 147 ? -9.125 4.504 6.66 1 81 147 LYS B CA 1
ATOM 2558 C C . LYS B 1 147 ? -8.742 3.689 5.43 1 81 147 LYS B C 1
ATOM 2560 O O . LYS B 1 147 ? -8.977 4.117 4.297 1 81 147 LYS B O 1
ATOM 2565 N N . LYS B 1 148 ? -7.926 2.709 5.688 1 74.81 148 LYS B N 1
ATOM 2566 C CA . LYS B 1 148 ? -7.602 1.759 4.625 1 74.81 148 LYS B CA 1
ATOM 2567 C C . LYS B 1 148 ? -8.477 0.513 4.715 1 74.81 148 LYS B C 1
ATOM 2569 O O . LYS B 1 148 ? -8.852 0.089 5.809 1 74.81 148 LYS B O 1
ATOM 2574 N N . ARG B 1 149 ? -9.094 0.171 3.646 1 72.19 149 ARG B N 1
ATOM 2575 C CA . ARG B 1 149 ? -9.891 -1.053 3.609 1 72.19 149 ARG B CA 1
ATOM 2576 C C . ARG B 1 149 ? -9.031 -2.273 3.924 1 72.19 149 ARG B C 1
ATOM 2578 O O . ARG B 1 149 ? -7.828 -2.279 3.648 1 72.19 149 ARG B O 1
ATOM 2585 N N . ARG B 1 150 ? -9.672 -3.141 4.668 1 74.31 150 ARG B N 1
ATOM 2586 C CA . ARG B 1 150 ? -9.039 -4.418 4.98 1 74.31 150 ARG B CA 1
ATOM 2587 C C . ARG B 1 150 ? -8.844 -5.254 3.719 1 74.31 150 ARG B C 1
ATOM 2589 O O . ARG B 1 150 ? -9.625 -5.148 2.77 1 74.31 150 ARG B O 1
ATOM 2596 N N . THR B 1 151 ? -7.715 -5.895 3.715 1 76.31 151 THR B N 1
ATOM 2597 C CA . THR B 1 151 ? -7.496 -6.844 2.629 1 76.31 151 THR B CA 1
ATOM 2598 C C . THR B 1 151 ? -8.547 -7.945 2.652 1 76.31 151 THR B C 1
ATOM 2600 O O . THR B 1 151 ? -9.055 -8.305 3.719 1 76.31 151 THR B O 1
ATOM 2603 N N . GLY B 1 152 ? -9.023 -8.219 1.419 1 79.25 152 GLY B N 1
ATOM 2604 C CA . GLY B 1 152 ? -9.961 -9.328 1.33 1 79.25 152 GLY B CA 1
ATOM 2605 C C . GLY B 1 152 ? -9.391 -10.633 1.861 1 79.25 15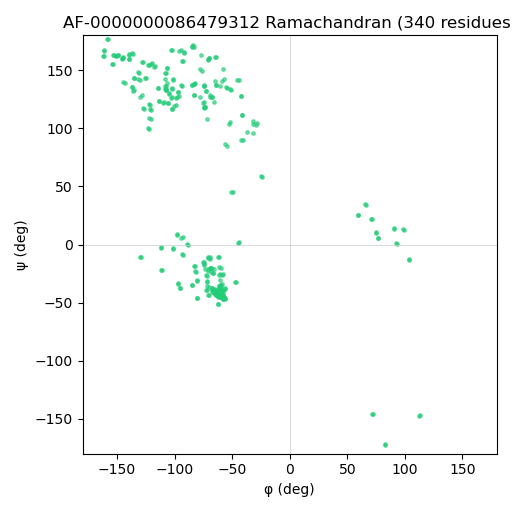2 GLY B C 1
ATOM 2606 O O . GLY B 1 152 ? -8.172 -10.82 1.896 1 79.25 152 GLY B O 1
ATOM 2607 N N . CYS B 1 153 ? -10.25 -11.375 2.502 1 83.88 153 CYS B N 1
ATOM 2608 C CA . CYS B 1 153 ? -9.883 -12.703 2.979 1 83.88 153 CYS B CA 1
ATOM 2609 C C . CYS B 1 153 ? -10.922 -13.742 2.564 1 83.88 153 CYS B C 1
ATOM 2611 O O . CYS B 1 153 ? -12.102 -13.414 2.41 1 83.88 153 CYS B O 1
ATOM 2613 N N . ILE B 1 154 ? -10.477 -14.93 2.203 1 88.31 154 ILE B N 1
ATOM 2614 C CA . ILE B 1 154 ? -11.414 -16.016 1.91 1 88.31 154 ILE B CA 1
ATOM 2615 C C . ILE B 1 154 ? -11.383 -17.031 3.041 1 88.31 154 ILE B C 1
ATOM 2617 O O . ILE B 1 154 ? -10.344 -17.234 3.676 1 88.31 154 ILE B O 1
ATOM 2621 N N . GLY B 1 155 ? -12.523 -17.516 3.4 1 88 155 GLY B N 1
ATOM 2622 C CA . GLY B 1 155 ? -12.656 -18.469 4.48 1 88 155 GLY B CA 1
ATOM 2623 C C . GLY B 1 155 ? -11.961 -19.781 4.203 1 88 155 GLY B C 1
ATOM 2624 O O . GLY B 1 155 ? -11.711 -20.125 3.045 1 88 155 GLY B O 1
ATOM 2625 N N . ALA B 1 156 ? -11.672 -20.594 5.215 1 90.94 156 ALA B N 1
ATOM 2626 C CA . ALA B 1 156 ? -10.984 -21.891 5.125 1 90.94 156 ALA B CA 1
ATOM 2627 C C . ALA B 1 156 ? -11.75 -22.859 4.238 1 90.94 156 ALA B C 1
ATOM 2629 O O . ALA B 1 156 ? -11.148 -23.609 3.457 1 90.94 156 ALA B O 1
ATOM 2630 N N . LYS B 1 157 ? -13.039 -22.766 4.297 1 88.94 157 LYS B N 1
ATOM 2631 C CA . LYS B 1 157 ? -13.875 -23.688 3.529 1 88.94 157 LYS B CA 1
ATOM 2632 C C . LYS B 1 157 ? -13.812 -23.375 2.039 1 88.94 157 LYS B C 1
ATOM 2634 O O . LYS B 1 157 ? -14.125 -24.219 1.205 1 88.94 157 LYS B O 1
ATOM 2639 N N . HIS B 1 158 ? -13.539 -22.109 1.76 1 93.56 158 HIS B N 1
ATOM 2640 C CA . HIS B 1 158 ? -13.484 -21.719 0.358 1 93.56 158 HIS B CA 1
ATOM 2641 C C . HIS B 1 158 ? -12.133 -22.047 -0.26 1 93.56 158 HIS B C 1
ATOM 2643 O O . HIS B 1 158 ? -12.016 -22.141 -1.483 1 93.56 158 HIS B O 1
ATOM 2649 N N . ARG B 1 159 ? -11.148 -22.25 0.576 1 94.12 159 ARG B N 1
ATOM 2650 C CA . ARG B 1 159 ? -9.82 -22.609 0.094 1 94.12 159 ARG B CA 1
ATOM 2651 C C . ARG B 1 159 ? -9.812 -24.031 -0.458 1 94.12 159 ARG B C 1
ATOM 2653 O O . ARG B 1 159 ? -10.734 -24.812 -0.209 1 94.12 159 ARG B O 1
ATOM 2660 N N . ILE B 1 160 ? -8.844 -24.312 -1.276 1 95.56 160 ILE B N 1
ATOM 2661 C CA . ILE B 1 160 ? -8.742 -25.641 -1.88 1 95.56 160 ILE B CA 1
ATOM 2662 C C . ILE B 1 160 ? -7.754 -26.484 -1.093 1 95.56 160 ILE B C 1
ATOM 2664 O O . ILE B 1 160 ? -6.609 -26.094 -0.879 1 95.56 160 ILE B O 1
ATOM 2668 N N . SER B 1 161 ? -8.211 -27.672 -0.683 1 95.62 161 SER B N 1
ATOM 2669 C CA . SER B 1 161 ? -7.336 -28.594 0.038 1 95.62 161 SER B CA 1
ATOM 2670 C C . SER B 1 161 ? -6.641 -29.547 -0.917 1 95.62 161 SER B C 1
ATOM 2672 O O . SER B 1 161 ? -7.035 -29.672 -2.078 1 95.62 161 SER B O 1
ATOM 2674 N N . LYS B 1 162 ? -5.594 -30.203 -0.373 1 96.94 162 LYS B N 1
ATOM 2675 C CA . LYS B 1 162 ? -4.855 -31.219 -1.121 1 96.94 162 LYS B CA 1
ATOM 2676 C C . LYS B 1 162 ? -5.785 -32.312 -1.606 1 96.94 162 LYS B C 1
ATOM 2678 O O . LYS B 1 162 ? -5.727 -32.719 -2.771 1 96.94 162 LYS B O 1
ATOM 2683 N N . GLU B 1 163 ? -6.621 -32.781 -0.685 1 95.75 163 GLU B N 1
ATOM 2684 C CA . GLU B 1 163 ? -7.539 -33.875 -0.999 1 95.75 163 GLU B CA 1
ATOM 2685 C C . GLU B 1 163 ? -8.531 -33.469 -2.084 1 95.75 163 GLU B C 1
ATOM 2687 O O . GLU B 1 163 ? -8.867 -34.25 -2.961 1 95.75 163 GLU B O 1
ATOM 2692 N N . GLU B 1 164 ? -8.984 -32.281 -2.006 1 94.75 164 GLU B N 1
ATOM 2693 C CA . GLU B 1 164 ? -9.922 -31.781 -3.006 1 94.75 164 GLU B CA 1
ATOM 2694 C C . GLU B 1 164 ? -9.273 -31.703 -4.387 1 94.75 164 GLU B C 1
ATOM 2696 O O . GLU B 1 164 ? -9.891 -32.062 -5.391 1 94.75 164 GLU B O 1
ATOM 2701 N N . ALA B 1 165 ? -8.055 -31.25 -4.406 1 96.56 165 ALA B N 1
ATOM 2702 C CA . ALA B 1 165 ? -7.328 -31.188 -5.668 1 96.56 165 ALA B CA 1
ATOM 2703 C C . ALA B 1 165 ? -7.113 -32.594 -6.25 1 96.56 165 ALA B C 1
ATOM 2705 O O . ALA B 1 165 ? -7.25 -32.781 -7.461 1 96.56 165 ALA B O 1
ATOM 2706 N N . MET B 1 166 ? -6.781 -33.531 -5.426 1 96.88 166 MET B N 1
ATOM 2707 C CA . MET B 1 166 ? -6.586 -34.906 -5.871 1 96.88 166 MET B CA 1
ATOM 2708 C C . MET B 1 166 ? -7.871 -35.469 -6.461 1 96.88 166 MET B C 1
ATOM 2710 O O . MET B 1 166 ? -7.844 -36.125 -7.508 1 96.88 166 MET B O 1
ATOM 2714 N N . ARG B 1 167 ? -8.984 -35.219 -5.801 1 94.88 167 ARG B N 1
ATOM 2715 C CA . ARG B 1 167 ? -10.273 -35.688 -6.289 1 94.88 167 ARG B CA 1
ATOM 2716 C C . ARG B 1 167 ? -10.625 -35.062 -7.629 1 94.88 167 ARG B C 1
ATOM 2718 O O . ARG B 1 167 ? -11.141 -35.719 -8.523 1 94.88 167 ARG B O 1
ATOM 2725 N N . TRP B 1 168 ? -10.375 -33.844 -7.695 1 94.75 168 TRP B N 1
ATOM 2726 C CA . TRP B 1 168 ? -10.625 -33.156 -8.945 1 94.75 168 TRP B CA 1
ATOM 2727 C C . TRP B 1 168 ? -9.836 -33.781 -10.094 1 94.75 168 TRP B C 1
ATOM 2729 O O . TRP B 1 168 ? -10.375 -34 -11.188 1 94.75 168 TRP B O 1
ATOM 2739 N N . PHE B 1 169 ? -8.57 -34.031 -9.82 1 94.31 169 PHE B N 1
ATOM 2740 C CA . PHE B 1 169 ? -7.691 -34.625 -10.82 1 94.31 169 PHE B CA 1
ATOM 2741 C C . PHE B 1 169 ? -8.203 -36 -11.242 1 94.31 169 PHE B C 1
ATOM 2743 O O . PHE B 1 169 ? -8.188 -36.312 -12.43 1 94.31 169 PHE B O 1
ATOM 2750 N N . GLN B 1 170 ? -8.68 -36.719 -10.297 1 92.81 170 GLN B N 1
ATOM 2751 C CA . GLN B 1 170 ? -9.133 -38.094 -10.547 1 92.81 170 GLN B CA 1
ATOM 2752 C C . GLN B 1 170 ? -10.43 -38.094 -11.352 1 92.81 170 GLN B C 1
ATOM 2754 O O . GLN B 1 170 ? -10.688 -39.031 -12.109 1 92.81 170 GLN B O 1
ATOM 2759 N N . GLN B 1 171 ? -11.266 -37.125 -11.18 1 88 171 GLN B N 1
ATOM 2760 C CA . GLN B 1 171 ? -12.562 -37.094 -11.836 1 88 171 GLN B CA 1
ATOM 2761 C C . GLN B 1 171 ? -12.438 -36.562 -13.266 1 88 171 GLN B C 1
ATOM 2763 O O . GLN B 1 171 ? -13.312 -36.812 -14.102 1 88 171 GLN B O 1
ATOM 2768 N N . LYS B 1 172 ? -11.453 -35.844 -13.57 1 77.56 172 LYS B N 1
ATOM 2769 C CA . LYS B 1 172 ? -11.305 -35.312 -14.922 1 77.56 172 LYS B CA 1
ATOM 2770 C C . LYS B 1 172 ? -10.477 -36.25 -15.797 1 77.56 172 LYS B C 1
ATOM 2772 O O . LYS B 1 172 ? -10.812 -36.469 -16.969 1 77.56 172 LYS B O 1
#

Organism: Nannospalax galili (NCBI:txid1026970)

Solvent-accessible surface area (backbone atoms only — not comparable to full-atom values): 19567 Å² total; per-residue (Å²): 128,78,82,73,81,69,87,58,76,79,68,78,56,71,63,70,42,76,43,74,58,35,30,38,40,38,36,76,68,61,38,65,62,67,69,37,54,36,51,36,48,53,49,21,69,74,68,73,43,83,51,46,76,37,58,32,89,56,66,36,73,97,65,68,34,48,56,67,36,44,25,31,34,31,42,77,37,50,62,69,61,26,52,52,55,48,49,40,53,35,55,69,50,69,70,62,78,58,74,82,34,40,34,75,73,18,28,37,43,52,71,45,72,47,49,51,71,62,71,44,81,87,46,85,90,61,59,84,42,49,39,34,42,38,40,38,56,41,37,66,72,59,61,45,44,66,40,70,56,51,66,36,75,70,57,78,85,74,50,49,39,33,68,56,38,52,50,52,60,71,73,105,127,79,80,74,81,70,85,59,74,81,68,78,55,71,61,70,42,75,43,76,58,35,31,37,38,39,35,76,66,62,38,65,60,67,69,38,54,37,49,35,50,53,49,22,69,73,68,74,43,84,50,45,75,36,57,33,87,54,66,37,72,98,66,69,34,47,54,67,37,46,25,31,31,32,44,78,37,49,61,70,61,26,53,51,54,47,49,42,54,35,56,68,49,71,71,62,79,57,75,84,34,40,34,75,72,18,29,37,44,52,71,44,71,46,50,51,72,61,70,43,79,88,45,85,90,61,61,83,42,50,38,34,43,38,39,38,53,40,36,65,71,59,63,44,40,70,37,65,42,70,64,37,72,71,57,78,86,75,50,49,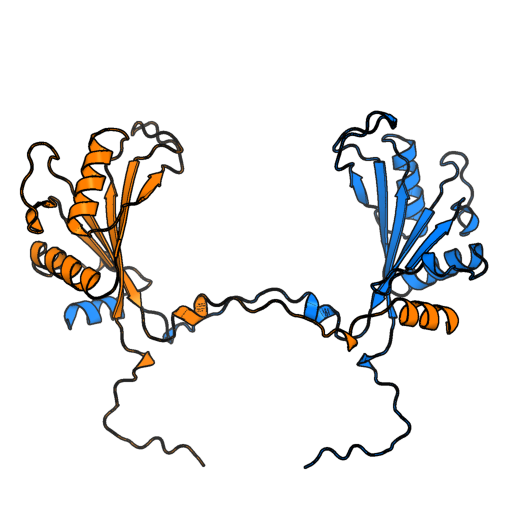38,34,67,54,38,52,50,52,60,72,73,106

Foldseek 3Di:
DPPPPPPPPPPPDQQPDKDFFKKKKKFFQLADDDLQVLVQVLVCVLQVDRKDWDFACDDDVVSPHHGRGGGMIMDMDDDPSRVLQVVLVCVLVVVDDDPVQADPVGKGKDKDAFSCSSVDDDDPVNDTTIMMMIIDMDGPPPCVVVDDDDDDDDDPVPDADPVNVVVVVVVD/DPPDPPPPPPPPDQQPDKDFFKKKKKFFQLADDDLQVLVQVLVCVLQVDRKDWDFACADDVVSPHHGRGGGMIMDMDGDPSRVLQVVLVCVLVVVDDDPVQADPVGKGKDKDAFSCSSVDDDDPVNDTTIMMMIIDMDGPPPCVVVDDDDDDDDDPVPDADPVNVVVVVVVD

pLDDT: mean 90.57, std 13.74, range [26.17, 98.75]

=== Feature glossary ===
A reading guide for the features in this record.

Start from the sequence.

  · This is the polypeptide sequence — one letter per residue, N-terminus first. Length ranges from a few dozen residues for small domains to over a thousand for large multi-domain proteins.

Fold it, and you get atomic coordinates and the backbone conformation that goes with them.

  · Structure coordinates are given as an mmCIF _atom_site loop: one row per atom with element, residue name, chain id, sequence num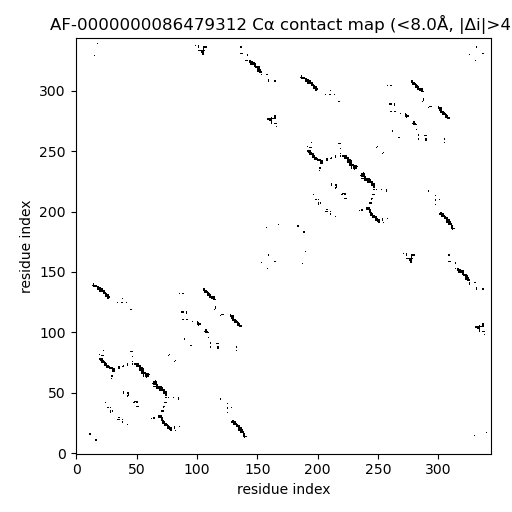ber, and x/y/z position in Å. Only the four main-chain atoms per residue are included here; side chains are omitted to keep the record compact.

  · Backbone dihedral angles. Every residue except chain termini has a φ (preceding-C → N → Cα → C) and a ψ (N → Cα → C → next-N). They are reported in degrees following the IUPAC sign convention. Secondary structure is essentially a statement about which (φ, ψ) basin each residue occupies.

  · The SS8 string is DSSP's per-residue secondary-structure call. α-helix (H) means an i→i+4 H-bond ladder; β-strand (E) means the residue participates in a β-sheet; 3₁₀ (G) and π (I) are tighter and wider helices; T/S are turns/bends; '-' is loop.

  · SS3 is a coarse helix/strand/coil call (letters a/b/c) made by the P-SEA algorithm from inter-Cα distances and dihedrals. It is less detailed than DSSP but needs only Cα positions.

Summarize the fold with a handful of shape descriptors and a per-residue structural alphabet.

  · Radius of gyration (Rg) is the root-mean-square distance of Cα atoms from their centroid — a single number for overall size and compactness. A globular domain of N residues has Rg ≈ 2.2·N^0.38 Å; an extended or disordered chain has a much larger Rg. The Cα contact count is the number of residue pairs whose Cα atoms are within 8 Å and are more than four positions apart in sequence — a standard proxy for tertiary packing density. The bounding box is the smallest axis-aligned box enclosing all Cα atoms.

  · The Foldseek 3Di string encodes local tertiary geometry as a 20-letter alphabet — one character per residue — derived from the relative positions of nearby Cα atoms. Unlike the amino-acid sequence, 3Di is a direct function of the 3D structure, so two proteins with the same fold have similar 3Di strings even at low sequence identity.

  · Solvent-accessible surface area (SASA) is the area in Å² traced out by the centre of a 1.4 Å probe sphere (a water molecule) rolled over the protein's van der Waals surface (Shrake–Rupley / Lee–Richards construction). Buried residues have near-zero SASA; fully exposed residues can exceed 200 Å². The total SASA scales roughly with the number of surface residues.

Ask how reliable the model is.

  · pLDDT (predicted Local Distance Difference Test) is AlphaFold's per-residue confidence score, ranging from 0 to 100. Values above 90 indicate high confidence (typically well-packed cores); 70–90 is confident; 50–70 low confidence; below 50 usually means the region is disordered or the prediction is unreliable there. AlphaFold stores pLDDT in the mmCIF B-factor column.

  · B-factor (Debye–Waller factor) reflects atomic displacement in the crystal lattice. It is an experimental observable (units Å²), not a prediction; low values mean the atom is pinned down, high values mean it moves or is heterogeneous across the crystal.

  · Predicted Aligned Error (PAE) is an AlphaFold confidence matrix: entry (i, j) is the expected error in the position of residue j, in ångströms, when the prediction is superimposed on the true structure at residue i. Low PAE within a block of residues means that block is internally rigid and well-predicted; high PAE between two blocks means their relative placement is uncertain even if each block individually is confident.

Place it in context: what it resembles, what it is annotated as, and how it looks.

  · Nearest PDB neighbors are the top structural matches found by Foldseek when searching this structure against the entire Protein Data Bank. Each hit reports a TM-score (0 to 1; >0.5 almost always implies the same fold) and an E-value. These are *structural* homologs — they may share no detectable sequence similarity.

  · Functional annotations link the protein to curated databases. InterPro entries identify conserved domains and families by matching the sequence against member-database signatures (Pfam, PROSITE, CDD, …). Gene Ontology (GO) terms describe molecular function, biological process, and cellular component in a controlled vocabulary. CATH places the structure in a hierarchical fold classification (Class/Architecture/Topology/Homologous-superfamily). The organism is the source species.

  · Three diagnostic plots accompany the record. The Cα contact map visualizes the tertiary structure as a 2D adjacency matrix (8 Å cutoff, sequence-local contacts suppressed). The Ramachandran plot shows the distribution of backbone (φ, ψ) torsions, with points in the α and β basins reflecting secondary structure content. The PAE plot shows AlphaFold's inter-residue confidence as a color matrix.

  · Six rendered views show the 3D structure from the faces of a cube — i.e. along ±x, ±y, ±z. Rendering representation is drawn randomly per protein from cartoon (secondary-structure ribbons), sticks (backbone bonds), or molecular surface; coloring is either N→C rainbow (blue at the N-terminus through red at the C-terminus) or one color per chain.